Protein AF-A0A833T281-F1 (afdb_monomer)

Sequence (188 aa):
MRAHAAVWLFDSENGSLYAQKYARDRLQLQGTYLRVSDSKWLLNLGGVALRAAWSVLPLEERLLMLNKTADEGFPRHLIDQGIGIEDERTKRSKKETRSHSSTKKSKREGSKSQKRLSGSTNIKQTQAKLIRARIKYYQVLTAQRNLNIHTSYNRGSLSGVIDAVTGTVESIILQSRDDDGATTAEDA

pLDDT: mean 75.23, std 18.26, range [30.22, 94.88]

Structure (mmCIF, N/CA/C/O backbone):
data_AF-A0A833T281-F1
#
_entry.id   AF-A0A833T281-F1
#
loop_
_atom_site.group_PDB
_atom_site.id
_atom_site.type_symbol
_atom_site.label_atom_id
_atom_site.label_alt_id
_atom_site.label_comp_id
_atom_site.label_asym_id
_atom_site.label_entity_id
_atom_site.label_seq_id
_atom_site.pdbx_PDB_ins_code
_atom_site.Cartn_x
_atom_site.Cartn_y
_atom_site.Cartn_z
_atom_site.occupancy
_atom_site.B_iso_or_equiv
_atom_site.auth_seq_id
_atom_site.auth_comp_id
_atom_site.auth_asym_id
_atom_site.auth_atom_id
_atom_site.pdbx_PDB_model_num
ATOM 1 N N . MET A 1 1 ? -16.563 2.656 18.399 1.00 78.81 1 MET A N 1
ATOM 2 C CA . MET A 1 1 ? -16.664 2.149 17.013 1.00 78.81 1 MET A CA 1
ATOM 3 C C . MET A 1 1 ? -16.696 0.642 17.068 1.00 78.81 1 MET A C 1
ATOM 5 O O . MET A 1 1 ? -15.910 0.072 17.818 1.00 78.81 1 MET A O 1
ATOM 9 N N . ARG A 1 2 ? -17.583 0.020 16.299 1.00 80.56 2 ARG A N 1
ATOM 10 C CA . ARG A 1 2 ? -17.708 -1.431 16.151 1.00 80.56 2 ARG A CA 1
ATOM 11 C C . ARG A 1 2 ? -17.960 -1.765 14.691 1.00 80.56 2 ARG A C 1
ATOM 13 O O . ARG A 1 2 ? -18.580 -0.975 13.993 1.00 80.56 2 ARG A O 1
ATOM 20 N N . ALA A 1 3 ? -17.500 -2.920 14.241 1.00 84.44 3 ALA A N 1
ATOM 21 C CA . ALA A 1 3 ? -17.799 -3.435 12.913 1.00 84.44 3 ALA A CA 1
ATOM 22 C C . ALA A 1 3 ? -18.342 -4.856 13.041 1.00 84.44 3 ALA A C 1
ATOM 24 O O . ALA A 1 3 ? -17.892 -5.605 13.912 1.00 84.44 3 ALA A O 1
ATOM 25 N N . HIS A 1 4 ? -19.311 -5.174 12.192 1.00 86.31 4 HIS A N 1
ATOM 26 C CA . HIS A 1 4 ? -19.970 -6.467 12.101 1.00 86.31 4 HIS A CA 1
ATOM 27 C C . HIS A 1 4 ? -18.992 -7.555 11.639 1.00 86.31 4 HIS A C 1
ATOM 29 O O . HIS A 1 4 ? -18.061 -7.273 10.880 1.00 86.31 4 HIS A O 1
ATOM 35 N N . ALA A 1 5 ? -19.225 -8.807 12.040 1.00 84.56 5 ALA A N 1
ATOM 36 C CA . ALA A 1 5 ? -18.399 -9.960 11.661 1.00 84.56 5 ALA A CA 1
ATOM 37 C C . ALA A 1 5 ? -18.117 -10.057 10.144 1.00 84.56 5 ALA A C 1
ATOM 39 O O . ALA A 1 5 ? -16.958 -10.181 9.751 1.00 84.56 5 ALA A O 1
ATOM 40 N N . ALA A 1 6 ? -19.147 -9.913 9.299 1.00 85.06 6 ALA A N 1
ATOM 41 C CA . ALA A 1 6 ? -19.023 -9.854 7.832 1.00 85.06 6 ALA A CA 1
ATOM 42 C C . ALA A 1 6 ? -17.922 -8.909 7.326 1.00 85.06 6 ALA A C 1
ATOM 44 O O . ALA A 1 6 ? -17.188 -9.243 6.401 1.00 85.06 6 ALA A O 1
ATOM 45 N N . VAL A 1 7 ? -17.812 -7.726 7.934 1.00 86.12 7 VAL A N 1
ATOM 46 C CA . VAL A 1 7 ? -16.872 -6.690 7.495 1.00 86.12 7 VAL A CA 1
ATOM 47 C C . VAL A 1 7 ? -15.437 -7.137 7.763 1.00 86.12 7 VAL A C 1
ATOM 49 O O . VAL A 1 7 ? -14.554 -6.907 6.944 1.00 86.12 7 VAL A O 1
ATOM 52 N N . TRP A 1 8 ? -15.205 -7.825 8.882 1.00 86.75 8 TRP A N 1
ATOM 53 C CA . TRP A 1 8 ? -13.895 -8.387 9.206 1.00 86.75 8 TRP A CA 1
ATOM 54 C C . TRP A 1 8 ? -13.512 -9.553 8.294 1.00 86.75 8 TRP A C 1
ATOM 56 O O . TRP A 1 8 ? -12.339 -9.689 7.956 1.00 86.75 8 TRP A O 1
ATOM 66 N N . LEU A 1 9 ? -14.481 -10.373 7.871 1.00 85.88 9 LEU A N 1
ATOM 67 C CA . LEU A 1 9 ? -14.235 -11.428 6.882 1.00 85.88 9 LEU A CA 1
ATOM 68 C C . LEU A 1 9 ? -13.867 -10.831 5.524 1.00 85.88 9 LEU A C 1
ATOM 70 O O . LEU A 1 9 ? -12.852 -11.211 4.947 1.00 85.88 9 LEU A O 1
ATOM 74 N N . PHE A 1 10 ? -14.619 -9.828 5.072 1.00 86.62 10 PHE A N 1
ATOM 75 C CA . PHE A 1 10 ? -14.297 -9.096 3.851 1.00 86.62 10 PHE A CA 1
ATOM 76 C C . PHE A 1 10 ? -12.888 -8.495 3.896 1.00 86.62 10 PHE A C 1
ATOM 78 O O . PHE A 1 10 ? -12.132 -8.619 2.937 1.00 86.62 10 PHE A O 1
ATOM 85 N N . ASP A 1 11 ? -12.502 -7.892 5.019 1.00 85.69 11 ASP A N 1
ATOM 86 C CA . ASP A 1 11 ? -11.167 -7.317 5.190 1.00 85.69 11 ASP A CA 1
ATOM 87 C C . ASP A 1 11 ? -10.055 -8.380 5.207 1.00 85.69 11 ASP A C 1
ATOM 89 O O . ASP A 1 11 ? -8.926 -8.128 4.787 1.00 85.69 11 ASP A O 1
ATOM 93 N N . SER A 1 12 ? -10.361 -9.598 5.659 1.00 85.00 12 SER A N 1
ATOM 94 C CA . SER A 1 12 ? -9.403 -10.705 5.638 1.00 85.00 12 SER A CA 1
ATOM 95 C C . SER A 1 12 ? -9.109 -11.224 4.226 1.00 85.00 12 SER A C 1
ATOM 97 O O . SER A 1 12 ? -7.984 -11.650 3.966 1.00 85.00 12 SER A O 1
ATOM 99 N N . GLU A 1 13 ? -10.084 -11.142 3.317 1.00 84.62 13 GLU A N 1
ATOM 100 C CA . GLU A 1 13 ? -9.974 -11.625 1.934 1.00 84.62 13 GLU A CA 1
ATOM 101 C C . GLU A 1 13 ? -9.510 -10.520 0.976 1.00 84.62 13 GLU A C 1
ATOM 103 O O . GLU A 1 13 ? -8.605 -10.724 0.170 1.00 84.62 13 GLU A O 1
ATOM 108 N N . ASN A 1 14 ? -10.087 -9.323 1.110 1.00 82.38 14 ASN A N 1
ATOM 109 C CA . ASN A 1 14 ? -9.934 -8.219 0.159 1.00 82.38 14 ASN A CA 1
ATOM 110 C C . ASN A 1 14 ? -9.155 -7.024 0.728 1.00 82.38 14 ASN A C 1
ATOM 112 O O . ASN A 1 14 ? -8.880 -6.055 0.017 1.00 82.38 14 ASN A O 1
ATOM 116 N N . GLY A 1 15 ? -8.805 -7.058 2.015 1.00 81.31 15 GLY A N 1
ATOM 117 C CA . GLY A 1 15 ? -8.083 -5.976 2.671 1.00 81.31 15 GLY A CA 1
ATOM 118 C C . GLY A 1 15 ? -6.603 -5.922 2.295 1.00 81.31 15 GLY A C 1
ATOM 119 O O . GLY A 1 15 ? -6.001 -6.877 1.802 1.00 81.31 15 GLY A O 1
ATOM 120 N N . SER A 1 16 ? -5.977 -4.778 2.579 1.00 83.75 16 SER A N 1
ATOM 121 C CA . SER A 1 16 ? -4.521 -4.608 2.450 1.00 83.75 16 SER A CA 1
ATOM 122 C C . SER A 1 16 ? -3.751 -5.584 3.354 1.00 83.75 16 SER A C 1
ATOM 124 O O . SER A 1 16 ? -4.271 -6.012 4.381 1.00 83.75 16 SER A O 1
ATOM 126 N N . LEU A 1 17 ? -2.469 -5.855 3.072 1.00 83.38 17 LEU A N 1
ATOM 127 C CA . LEU A 1 17 ? -1.621 -6.703 3.936 1.00 83.38 17 LEU A CA 1
ATOM 128 C C . LEU A 1 17 ? -1.643 -6.277 5.416 1.00 83.38 17 LEU A C 1
ATOM 130 O O . LEU A 1 17 ? -1.587 -7.118 6.313 1.00 83.38 17 LEU A O 1
ATOM 134 N N . TYR A 1 18 ? -1.744 -4.970 5.679 1.00 82.75 18 TYR A N 1
ATOM 135 C CA . TYR A 1 18 ? -1.878 -4.426 7.031 1.00 82.75 18 TYR A CA 1
ATOM 136 C C . TYR A 1 18 ? -3.209 -4.814 7.691 1.00 82.75 18 TYR A C 1
ATOM 138 O O . TYR A 1 18 ? -3.246 -5.142 8.876 1.00 82.75 18 TYR A O 1
ATOM 146 N N . ALA A 1 19 ? -4.289 -4.790 6.916 1.00 85.38 19 ALA A N 1
ATOM 147 C CA . ALA A 1 19 ? -5.637 -5.105 7.361 1.00 85.38 19 ALA A CA 1
ATOM 148 C C . ALA A 1 19 ? -5.830 -6.616 7.563 1.00 85.38 19 ALA A C 1
ATOM 150 O O . ALA A 1 19 ? -6.245 -7.046 8.635 1.00 85.38 19 ALA A O 1
ATOM 151 N N . GLN A 1 20 ? -5.334 -7.432 6.628 1.00 86.25 20 GLN A N 1
ATOM 152 C CA . GLN A 1 20 ? -5.280 -8.889 6.767 1.00 86.25 20 GLN A CA 1
ATOM 153 C C . GLN A 1 20 ? -4.474 -9.330 7.992 1.00 86.25 20 GLN A C 1
ATOM 155 O O . GLN A 1 20 ? -4.871 -10.247 8.713 1.00 86.25 20 GLN A O 1
ATOM 160 N N . LYS A 1 21 ? -3.327 -8.681 8.248 1.00 87.56 21 LYS A N 1
ATOM 161 C CA . LYS A 1 21 ? -2.532 -8.948 9.451 1.00 87.56 21 LYS A CA 1
ATOM 162 C C . LYS A 1 21 ? -3.345 -8.654 10.709 1.00 87.56 21 LYS A C 1
ATOM 164 O O . LYS A 1 21 ? -3.383 -9.482 11.611 1.00 87.56 21 LYS A O 1
ATOM 169 N N . TYR A 1 22 ? -4.022 -7.509 10.746 1.00 88.19 22 TYR A N 1
ATOM 170 C CA . TYR A 1 22 ? -4.863 -7.158 11.881 1.00 88.19 22 TYR A CA 1
ATOM 171 C C . TYR A 1 22 ? -6.023 -8.141 12.075 1.00 88.19 22 TYR A C 1
ATOM 173 O O . TYR A 1 22 ? -6.257 -8.572 13.199 1.00 88.19 22 TYR A O 1
ATOM 181 N N . ALA A 1 23 ? -6.696 -8.557 11.000 1.00 86.06 23 ALA A N 1
ATOM 182 C CA . ALA A 1 23 ? -7.767 -9.549 11.052 1.00 86.06 23 ALA A CA 1
ATOM 183 C C . ALA A 1 23 ? -7.293 -10.890 11.645 1.00 86.06 23 ALA A C 1
ATOM 185 O O . ALA A 1 23 ? -8.021 -11.506 12.423 1.00 86.06 23 ALA A O 1
ATOM 186 N N . ARG A 1 24 ? -6.053 -11.315 11.355 1.00 84.81 24 ARG A N 1
ATOM 187 C CA . ARG A 1 24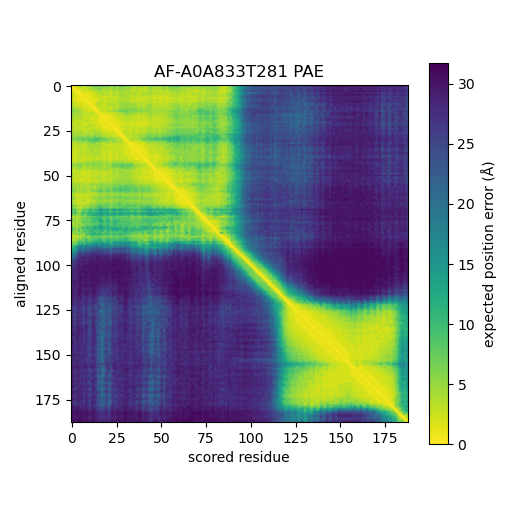 ? -5.437 -12.501 11.980 1.00 84.81 24 ARG A CA 1
ATOM 188 C C . ARG A 1 24 ? -5.122 -12.286 13.458 1.00 84.81 24 ARG A C 1
ATOM 190 O O . ARG A 1 24 ? -5.508 -13.109 14.284 1.00 84.81 24 ARG A O 1
ATOM 197 N N . ASP A 1 25 ? -4.460 -11.181 13.797 1.00 86.19 25 ASP A N 1
ATOM 198 C CA . ASP A 1 25 ? -4.090 -10.851 15.182 1.00 86.19 25 ASP A CA 1
ATOM 199 C C . ASP A 1 25 ? -5.342 -10.700 16.072 1.00 86.19 25 ASP A C 1
ATOM 201 O O . ASP A 1 25 ? -5.341 -11.061 17.250 1.00 86.19 25 ASP A O 1
ATOM 205 N N . ARG A 1 26 ? -6.449 -10.226 15.490 1.00 86.38 26 ARG A N 1
ATOM 206 C CA . ARG A 1 26 ? -7.753 -10.060 16.139 1.00 86.38 26 ARG A CA 1
ATOM 207 C C . ARG A 1 26 ? -8.318 -11.367 16.699 1.00 86.38 26 ARG A C 1
ATOM 209 O O . ARG A 1 26 ? -8.921 -11.333 17.766 1.00 86.38 26 ARG A O 1
ATOM 216 N N . LEU A 1 27 ? -8.097 -12.506 16.035 1.00 84.81 27 LEU A N 1
ATOM 217 C CA . LEU A 1 27 ? -8.577 -13.820 16.496 1.00 84.81 27 LEU A CA 1
ATOM 218 C C . LEU A 1 27 ? -7.949 -14.249 17.832 1.00 84.81 27 LEU A C 1
ATOM 220 O O . LEU A 1 27 ? -8.518 -15.071 18.545 1.00 84.81 27 LEU A O 1
ATOM 224 N N . GLN A 1 28 ? -6.792 -13.682 18.183 1.00 86.94 28 GLN A N 1
ATOM 225 C CA . GLN A 1 28 ? -6.095 -13.954 19.443 1.00 86.94 28 GLN A CA 1
ATOM 226 C C . GLN A 1 28 ? -6.587 -13.064 20.596 1.00 86.94 28 GLN A C 1
ATOM 228 O O . GLN A 1 28 ? -6.221 -13.279 21.750 1.00 86.94 28 GLN A O 1
ATOM 233 N N . LEU A 1 29 ? -7.406 -12.050 20.303 1.00 85.06 29 LEU A N 1
ATOM 234 C CA . LEU A 1 29 ? -7.924 -11.101 21.282 1.00 85.06 29 LEU A CA 1
ATOM 235 C C . LEU A 1 29 ? -9.357 -11.472 21.670 1.00 85.06 29 LEU A C 1
ATOM 237 O O . LEU A 1 29 ? -10.187 -11.780 20.820 1.00 85.06 29 LEU A O 1
ATOM 241 N N . GLN A 1 30 ? -9.683 -11.375 22.961 1.00 85.38 30 GLN A N 1
ATOM 242 C CA . GLN A 1 30 ? -11.034 -11.641 23.461 1.00 85.38 30 GLN A CA 1
ATOM 243 C C . GLN A 1 30 ? -11.549 -10.531 24.384 1.00 85.38 30 GLN A C 1
ATOM 245 O O . GLN A 1 30 ? -10.793 -9.721 24.932 1.00 85.38 30 GLN A O 1
ATOM 250 N N . GLY A 1 31 ? -12.873 -10.483 24.537 1.00 83.00 31 GLY A N 1
ATOM 251 C CA . GLY A 1 31 ? -13.561 -9.636 25.508 1.00 83.00 31 GLY A CA 1
ATOM 252 C C . GLY A 1 31 ? -13.331 -8.132 25.317 1.00 83.00 31 GLY A C 1
ATOM 253 O O . GLY A 1 31 ? -13.535 -7.565 24.242 1.00 83.00 31 GLY A O 1
ATOM 254 N N . THR A 1 32 ? -12.948 -7.452 26.396 1.00 82.81 32 THR A N 1
ATOM 255 C CA . THR A 1 32 ? -12.783 -5.989 26.429 1.00 82.81 32 THR A CA 1
ATOM 256 C C . THR A 1 32 ? -11.575 -5.514 25.624 1.00 82.81 32 THR A C 1
ATOM 258 O O . THR A 1 32 ? -11.654 -4.473 24.970 1.00 82.81 32 THR A O 1
ATOM 261 N N . TYR A 1 33 ? -10.484 -6.284 25.614 1.00 83.62 33 TYR A N 1
ATOM 262 C CA . TYR A 1 33 ? -9.276 -5.968 24.848 1.00 83.62 33 TYR A CA 1
ATOM 263 C C . TYR A 1 33 ? -9.536 -5.981 23.345 1.00 83.62 33 TYR A C 1
ATOM 265 O O . TYR A 1 33 ? -9.079 -5.078 22.641 1.00 83.62 33 TYR A O 1
ATOM 273 N N . LEU A 1 34 ? -10.335 -6.945 22.878 1.00 85.00 34 LEU A N 1
ATOM 274 C CA . LEU A 1 34 ? -10.800 -7.004 21.497 1.00 85.00 34 LEU A CA 1
ATOM 275 C C . LEU A 1 34 ? -11.562 -5.726 21.127 1.00 85.00 34 LEU A C 1
ATOM 277 O O . LEU A 1 34 ? -11.190 -5.048 20.178 1.00 85.00 34 LEU A O 1
ATOM 281 N N . ARG A 1 35 ? -12.550 -5.315 21.934 1.00 82.12 35 ARG A N 1
ATOM 282 C CA . ARG A 1 35 ? -13.319 -4.080 21.678 1.00 82.12 35 ARG A CA 1
ATOM 283 C C . ARG A 1 35 ? -12.452 -2.821 21.622 1.00 82.12 35 ARG A C 1
ATOM 285 O O . ARG A 1 35 ? -12.687 -1.952 20.783 1.00 82.12 35 ARG A O 1
ATOM 292 N N . VAL A 1 36 ? -11.477 -2.689 22.523 1.00 84.31 36 VAL A N 1
ATOM 293 C CA . VAL A 1 36 ? -10.577 -1.524 22.547 1.00 84.31 36 VAL A CA 1
ATOM 294 C C . VAL A 1 36 ? -9.666 -1.519 21.322 1.00 84.31 36 VAL A C 1
ATOM 296 O O . VAL A 1 36 ? -9.481 -0.466 20.705 1.00 84.31 36 VAL A O 1
ATOM 299 N N . SER A 1 37 ? -9.126 -2.684 20.958 1.00 85.31 37 SER A N 1
ATOM 300 C CA . SER A 1 37 ? -8.311 -2.859 19.758 1.00 85.31 37 SER A CA 1
ATOM 301 C C . SER A 1 37 ? -9.120 -2.525 18.505 1.00 85.31 37 SER A C 1
ATOM 303 O O . SER A 1 37 ? -8.715 -1.629 17.764 1.00 85.31 37 SER A O 1
ATOM 305 N N . ASP A 1 38 ? -10.289 -3.154 18.330 1.00 87.44 38 ASP A N 1
ATOM 306 C CA . ASP A 1 38 ? -11.176 -2.981 17.173 1.00 87.44 38 ASP A CA 1
ATOM 307 C C . ASP A 1 38 ? -11.542 -1.506 17.014 1.00 87.44 38 ASP A C 1
ATOM 309 O O . ASP A 1 38 ? -11.384 -0.921 15.942 1.00 87.44 38 ASP A O 1
ATOM 313 N N . SER A 1 39 ? -11.952 -0.847 18.104 1.00 84.56 39 SER A N 1
ATOM 314 C CA . SER A 1 39 ? -12.294 0.572 18.044 1.00 84.56 39 SER A CA 1
ATOM 315 C C . SER A 1 39 ? -11.090 1.439 17.682 1.00 84.56 39 SER A C 1
ATOM 317 O O . SER A 1 39 ? -11.273 2.430 16.978 1.00 84.56 39 SER A O 1
ATOM 319 N N . LYS A 1 40 ? -9.882 1.129 18.169 1.00 86.19 40 LYS A N 1
ATOM 320 C CA . LYS A 1 40 ? -8.672 1.892 17.835 1.00 86.19 40 LYS A CA 1
ATOM 321 C C . LYS A 1 40 ? -8.296 1.694 16.370 1.00 86.19 40 LYS A C 1
ATOM 323 O O . LYS A 1 40 ? -7.956 2.665 15.702 1.00 86.19 40 LYS A O 1
ATOM 328 N N . TRP A 1 41 ? -8.370 0.467 15.872 1.00 87.50 41 TRP A N 1
ATOM 329 C CA . TRP A 1 41 ? -8.041 0.147 14.490 1.00 87.50 41 TRP A CA 1
ATOM 330 C C . TRP A 1 41 ? -9.035 0.784 13.512 1.00 87.50 41 TRP A C 1
ATOM 332 O O . TRP A 1 41 ? -8.616 1.474 12.581 1.00 87.50 41 TRP A O 1
ATOM 342 N N . LEU A 1 42 ? -10.339 0.691 13.803 1.00 85.56 42 LEU A N 1
ATOM 343 C CA . LEU A 1 42 ? -11.401 1.307 13.000 1.00 85.56 42 LEU A CA 1
ATOM 344 C C . LEU A 1 42 ? -11.287 2.840 12.924 1.00 85.56 42 LEU A C 1
ATOM 346 O O . LEU A 1 42 ? -11.755 3.449 11.962 1.00 85.56 42 LEU A O 1
ATOM 350 N N . LEU A 1 43 ? -10.688 3.491 13.922 1.00 83.69 43 LEU A N 1
ATOM 351 C CA . LEU A 1 43 ? -10.489 4.946 13.934 1.00 83.69 43 LEU A CA 1
ATOM 352 C C . LEU A 1 43 ? -9.286 5.412 13.110 1.00 83.69 43 LEU A C 1
ATOM 354 O O . LEU A 1 43 ? -9.228 6.582 12.741 1.00 83.69 43 LEU A O 1
ATOM 358 N N . ASN A 1 44 ? -8.333 4.525 12.843 1.00 83.31 44 ASN A N 1
ATOM 359 C CA . ASN A 1 44 ? -7.105 4.864 12.135 1.00 83.31 44 ASN A CA 1
ATOM 360 C C . ASN A 1 44 ? -7.252 4.658 10.619 1.00 83.31 44 ASN A C 1
ATOM 362 O O . ASN A 1 44 ? -8.311 4.275 10.120 1.00 83.31 44 ASN A O 1
ATOM 366 N N . LEU A 1 45 ? -6.159 4.894 9.885 1.00 75.94 45 LEU A N 1
ATOM 367 C CA . LEU A 1 45 ? -6.088 4.767 8.424 1.00 75.94 45 LEU A CA 1
ATOM 368 C C . LEU A 1 45 ? -6.597 3.409 7.906 1.00 75.94 45 LEU A C 1
ATOM 370 O O . LEU A 1 45 ? -7.303 3.383 6.904 1.00 75.94 45 LEU A O 1
ATOM 374 N N . GLY A 1 46 ? -6.317 2.307 8.616 1.00 76.12 46 GLY A N 1
ATOM 375 C CA . GLY A 1 46 ? -6.823 0.972 8.262 1.00 76.12 46 GLY A CA 1
ATOM 376 C C . GLY A 1 46 ? -8.352 0.904 8.252 1.00 76.12 46 GLY A C 1
ATOM 377 O O . GLY A 1 46 ? -8.950 0.490 7.266 1.00 76.12 46 GLY A O 1
ATOM 378 N N . GLY A 1 47 ? -8.998 1.433 9.293 1.00 82.38 47 GLY A N 1
ATOM 379 C CA . GLY A 1 47 ? -10.455 1.525 9.355 1.00 82.38 47 GLY A CA 1
ATOM 380 C C . GLY A 1 47 ? -11.080 2.493 8.350 1.00 82.38 47 GLY A C 1
ATOM 381 O O . GLY A 1 47 ? -12.214 2.280 7.926 1.00 82.38 47 GLY A O 1
ATOM 382 N N . VAL A 1 48 ? -10.371 3.559 7.960 1.00 81.81 48 VAL 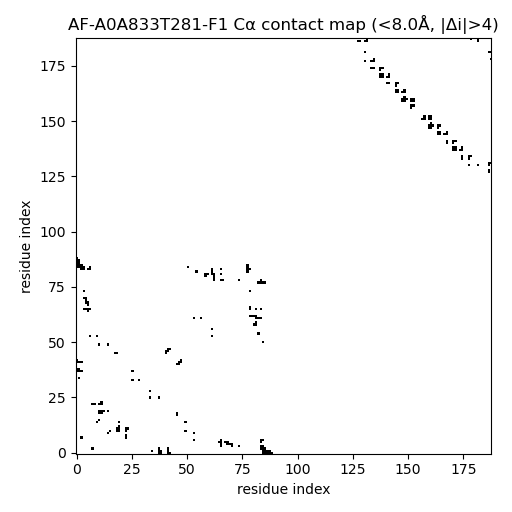A N 1
ATOM 383 C CA . VAL A 1 48 ? -10.821 4.470 6.891 1.00 81.81 48 VAL A CA 1
ATOM 384 C C . VAL A 1 48 ? -10.820 3.749 5.545 1.00 81.81 48 VAL A C 1
ATOM 386 O O . VAL A 1 48 ? -11.823 3.802 4.837 1.00 81.81 48 VAL A O 1
ATOM 389 N N . ALA A 1 49 ? -9.734 3.041 5.227 1.00 83.00 49 ALA A N 1
ATOM 390 C CA . ALA A 1 49 ? -9.628 2.254 4.003 1.00 83.00 49 ALA A CA 1
ATOM 391 C C . ALA A 1 49 ? -10.685 1.141 3.952 1.00 83.00 49 ALA A C 1
ATOM 393 O O . ALA A 1 49 ? -11.347 0.984 2.931 1.00 83.00 49 ALA A O 1
ATOM 394 N N . LEU A 1 50 ? -10.915 0.446 5.072 1.00 85.44 50 LEU A N 1
ATOM 395 C CA . LEU A 1 50 ? -11.961 -0.570 5.179 1.00 85.44 50 LEU A CA 1
ATOM 396 C C . LEU A 1 50 ? -13.356 0.008 4.923 1.00 85.44 50 LEU A C 1
ATOM 398 O O . LEU A 1 50 ? -14.122 -0.562 4.156 1.00 85.44 50 LEU A O 1
ATOM 402 N N . ARG A 1 51 ? -13.690 1.161 5.520 1.00 85.38 51 ARG A N 1
ATOM 403 C CA . ARG A 1 51 ? -14.974 1.836 5.264 1.00 85.38 51 ARG A CA 1
ATOM 404 C C . ARG A 1 51 ? -15.145 2.198 3.793 1.00 85.38 51 ARG A C 1
ATOM 406 O O . ARG A 1 51 ? -16.227 1.994 3.253 1.00 85.38 51 ARG A O 1
ATOM 413 N N . ALA A 1 52 ? -14.095 2.723 3.163 1.00 84.31 52 ALA A N 1
ATOM 414 C CA . ALA A 1 52 ? -14.124 3.067 1.748 1.00 84.31 52 ALA A CA 1
ATOM 415 C C . ALA A 1 52 ? -14.350 1.815 0.885 1.00 84.31 52 ALA A C 1
ATOM 417 O O . ALA A 1 52 ? -15.302 1.785 0.111 1.00 84.31 52 ALA A O 1
ATOM 418 N N . ALA A 1 53 ? -13.554 0.761 1.085 1.00 84.44 53 ALA A N 1
ATOM 419 C CA . ALA A 1 53 ? -13.673 -0.495 0.344 1.00 84.44 53 ALA A CA 1
ATOM 420 C C . ALA A 1 53 ? -15.042 -1.164 0.544 1.00 84.44 53 ALA A C 1
ATOM 422 O O . ALA A 1 53 ? -15.681 -1.564 -0.423 1.00 84.44 53 ALA A O 1
ATOM 423 N N . TRP A 1 54 ? -15.539 -1.203 1.783 1.00 86.00 54 TRP A N 1
ATOM 424 C CA . TRP A 1 54 ? -16.866 -1.728 2.095 1.00 86.00 54 TRP A CA 1
ATOM 425 C C . TRP A 1 54 ? -17.971 -0.923 1.402 1.00 86.00 54 TRP A C 1
ATOM 427 O O . TRP A 1 54 ? -18.900 -1.497 0.849 1.00 86.00 54 TRP A O 1
ATOM 437 N N . SER A 1 55 ? -17.867 0.409 1.371 1.00 84.31 55 SER A N 1
ATOM 438 C CA . SER A 1 55 ? -18.881 1.263 0.738 1.00 84.31 55 SER A CA 1
ATOM 439 C C . SER A 1 55 ? -18.970 1.126 -0.786 1.00 84.31 55 SER A C 1
ATOM 441 O O . SER A 1 55 ? -20.024 1.427 -1.342 1.00 84.31 55 SER A O 1
ATOM 443 N N . VAL A 1 56 ? -17.900 0.663 -1.444 1.00 87.12 56 VAL A N 1
ATOM 444 C CA . VAL A 1 56 ? -17.874 0.412 -2.896 1.00 87.12 56 VAL A CA 1
ATOM 445 C C . VAL A 1 56 ? -18.721 -0.806 -3.270 1.00 87.12 56 VAL A C 1
ATOM 447 O O . VAL A 1 56 ? -19.262 -0.848 -4.373 1.00 87.12 56 VAL A O 1
ATOM 450 N N . LEU A 1 57 ? -18.880 -1.774 -2.361 1.00 85.00 57 LEU A N 1
ATOM 451 C CA . LEU A 1 57 ? -19.698 -2.952 -2.629 1.00 85.00 57 LEU A CA 1
ATOM 452 C C . LEU A 1 57 ? -21.178 -2.572 -2.832 1.00 85.00 57 LEU A C 1
ATOM 454 O O . LEU A 1 57 ? -21.727 -1.764 -2.057 1.00 85.00 57 LEU A O 1
ATOM 458 N N . PRO A 1 58 ? -21.860 -3.198 -3.809 1.00 85.88 58 PRO A N 1
ATOM 459 C CA . PRO A 1 58 ? -23.301 -3.086 -3.971 1.00 85.88 58 PRO A CA 1
ATOM 460 C C . PRO A 1 58 ? -24.034 -3.372 -2.659 1.00 85.88 58 PRO A C 1
ATOM 462 O O . PRO A 1 58 ? -23.634 -4.228 -1.866 1.00 85.88 58 PRO A O 1
ATOM 465 N N . LEU A 1 59 ? -25.128 -2.647 -2.420 1.00 82.06 59 LEU A N 1
ATOM 466 C CA . LEU A 1 59 ? -25.919 -2.802 -1.198 1.00 82.06 59 LEU A CA 1
ATOM 467 C C . LEU A 1 59 ? -26.418 -4.245 -1.021 1.00 82.06 59 LEU A C 1
ATOM 469 O O . LEU A 1 59 ? -26.367 -4.779 0.082 1.00 82.06 59 LEU A O 1
ATOM 473 N N . GLU A 1 60 ? -26.846 -4.879 -2.111 1.00 83.25 60 GLU A N 1
ATOM 474 C CA . GLU A 1 60 ? -27.326 -6.266 -2.131 1.00 83.25 60 GLU A CA 1
ATOM 475 C C . GLU A 1 60 ? -26.252 -7.254 -1.667 1.00 83.25 60 GLU A C 1
ATOM 477 O O . GLU A 1 60 ? -26.517 -8.123 -0.837 1.00 83.25 60 GLU A O 1
ATOM 482 N N . GLU A 1 61 ? -25.018 -7.079 -2.142 1.00 83.44 61 GLU A N 1
ATOM 483 C CA . GLU A 1 61 ? -23.887 -7.927 -1.773 1.00 83.44 61 GLU A CA 1
ATOM 484 C C . GLU A 1 61 ? -23.524 -7.749 -0.296 1.00 83.44 61 GLU A C 1
ATOM 486 O O . GLU A 1 61 ? -23.353 -8.729 0.433 1.00 83.44 61 GLU A O 1
ATOM 491 N N . ARG A 1 62 ? -23.519 -6.502 0.191 1.00 85.38 62 ARG A N 1
ATOM 492 C CA . ARG A 1 62 ? -23.306 -6.211 1.614 1.00 85.38 62 ARG A CA 1
ATOM 493 C C . ARG A 1 62 ? -24.373 -6.842 2.497 1.00 85.38 62 ARG A C 1
ATOM 495 O O . ARG A 1 62 ? -24.031 -7.448 3.508 1.00 85.38 62 ARG A O 1
ATOM 502 N N . LEU A 1 63 ? -25.648 -6.730 2.126 1.00 81.94 63 LEU A N 1
ATOM 503 C CA . LEU A 1 63 ? -26.756 -7.345 2.862 1.00 81.94 63 LEU A CA 1
ATOM 504 C C . LEU A 1 63 ? -26.641 -8.867 2.879 1.00 81.94 63 LEU A C 1
ATOM 506 O O . LEU A 1 63 ? -26.834 -9.487 3.921 1.00 81.94 63 LEU A O 1
ATOM 510 N N . LEU A 1 64 ? -26.272 -9.473 1.752 1.00 84.88 64 LEU A N 1
ATOM 511 C CA . LEU A 1 64 ? -26.061 -10.911 1.654 1.00 84.88 64 LEU A CA 1
ATOM 512 C C . LEU A 1 64 ? -24.916 -11.373 2.569 1.00 84.88 64 LEU A C 1
ATOM 514 O O . LEU A 1 64 ? -25.070 -12.367 3.278 1.00 84.88 64 LEU A O 1
ATOM 518 N N . MET A 1 65 ? -23.798 -10.643 2.622 1.00 83.19 65 MET A N 1
ATOM 519 C CA . MET A 1 65 ? -22.687 -10.951 3.535 1.00 83.19 65 MET A CA 1
ATOM 520 C C . MET A 1 65 ? -23.061 -10.752 5.011 1.00 83.19 65 MET A C 1
ATOM 522 O O . MET A 1 65 ? -22.716 -11.582 5.857 1.00 83.19 65 MET A O 1
ATOM 526 N N . LEU A 1 66 ? -23.786 -9.676 5.325 1.00 84.38 66 LEU A N 1
ATOM 527 C CA . LEU A 1 66 ? -24.263 -9.400 6.680 1.00 84.38 66 LEU A CA 1
ATOM 528 C C . LEU A 1 66 ? -25.263 -10.468 7.146 1.00 84.38 66 LEU A C 1
ATOM 530 O O . LEU A 1 66 ? -25.129 -10.968 8.252 1.00 84.38 66 LEU A O 1
ATOM 534 N N . ASN A 1 67 ? -26.190 -10.903 6.290 1.00 82.06 67 ASN A N 1
ATOM 535 C CA . ASN A 1 67 ? -27.167 -11.946 6.623 1.00 82.06 67 ASN A CA 1
ATOM 536 C C . ASN A 1 67 ? -26.541 -13.340 6.768 1.00 82.06 67 ASN A C 1
ATOM 538 O O . ASN A 1 67 ? -27.023 -14.151 7.556 1.00 82.06 67 ASN A O 1
ATOM 542 N N . LYS A 1 68 ? -25.463 -13.635 6.027 1.00 82.81 68 LYS A N 1
ATOM 543 C CA . LYS A 1 68 ? -24.732 -14.909 6.144 1.00 82.81 68 LYS A CA 1
ATOM 544 C C . LYS A 1 68 ? -23.981 -15.058 7.466 1.00 82.81 68 LYS A C 1
ATOM 546 O O . LYS A 1 68 ? -23.684 -16.180 7.864 1.00 82.81 68 LYS A O 1
ATOM 551 N N . THR A 1 69 ? -23.641 -13.955 8.128 1.00 78.81 69 THR A N 1
ATOM 552 C CA . THR A 1 69 ? -22.883 -13.981 9.381 1.00 78.81 69 THR A CA 1
ATOM 553 C C . THR A 1 69 ? -23.748 -13.479 10.524 1.00 78.81 69 THR A C 1
ATOM 555 O O . THR A 1 69 ? -24.068 -12.303 10.604 1.00 78.81 69 THR A O 1
ATOM 558 N N . ALA A 1 70 ? -24.137 -14.368 11.433 1.00 70.50 70 ALA A N 1
ATOM 559 C CA . ALA A 1 70 ? -24.898 -13.955 12.604 1.00 70.50 70 ALA A CA 1
ATOM 560 C C . ALA A 1 70 ? -24.001 -13.151 13.566 1.00 70.50 70 ALA A C 1
ATOM 562 O O . ALA A 1 70 ? -23.027 -13.679 14.100 1.00 70.50 70 ALA A O 1
ATOM 563 N N . ASP A 1 71 ? -24.344 -11.883 13.799 1.00 76.06 71 ASP A N 1
ATOM 564 C CA . ASP A 1 71 ? -23.761 -11.039 14.848 1.00 76.06 71 ASP A CA 1
ATOM 565 C C . ASP A 1 71 ? -24.890 -10.500 15.740 1.00 76.06 71 ASP A C 1
ATOM 567 O O . ASP A 1 71 ? -25.429 -9.410 15.536 1.00 76.06 71 ASP A O 1
ATOM 571 N N . GLU A 1 72 ? -25.291 -11.300 16.733 1.00 66.00 72 GLU A N 1
ATOM 572 C CA . GLU A 1 72 ? -26.414 -10.989 17.634 1.00 66.00 72 GLU A CA 1
ATOM 573 C C . GLU A 1 72 ? -26.203 -9.699 18.448 1.00 66.00 72 GLU A C 1
ATOM 575 O O . GLU A 1 72 ? -27.156 -9.118 18.968 1.00 66.00 72 GLU A O 1
ATOM 580 N N . GLY A 1 73 ? -24.957 -9.227 18.552 1.00 68.94 73 GLY A N 1
ATOM 581 C CA . GLY A 1 73 ? -24.592 -8.017 19.282 1.00 68.94 73 GLY A CA 1
ATOM 582 C C . GLY A 1 73 ? -24.586 -6.735 18.446 1.00 68.94 73 GLY A C 1
ATOM 583 O O . GLY A 1 73 ? -24.318 -5.666 19.011 1.00 68.94 73 GLY A O 1
ATOM 584 N N . PHE A 1 74 ? -24.836 -6.812 17.134 1.00 75.81 74 PHE A N 1
ATOM 585 C CA . PHE A 1 74 ? -24.775 -5.665 16.228 1.00 75.81 74 PHE A CA 1
ATOM 586 C C . PHE A 1 74 ? -26.172 -5.073 15.953 1.00 75.81 74 PHE A C 1
ATOM 588 O O . PHE A 1 74 ? -27.151 -5.812 15.825 1.00 75.81 74 PHE A O 1
ATOM 595 N N . PRO A 1 75 ? -26.330 -3.736 15.864 1.00 74.44 75 PRO A N 1
ATOM 596 C CA . PRO A 1 75 ? -27.655 -3.145 15.712 1.00 74.44 75 PRO A CA 1
ATOM 597 C C . PRO A 1 75 ? -28.305 -3.498 14.367 1.00 74.44 75 PRO A C 1
ATOM 599 O O . PRO A 1 75 ? -27.800 -3.114 13.313 1.00 74.44 75 PRO A O 1
ATOM 602 N N . ARG A 1 76 ? -29.485 -4.134 14.409 1.00 71.06 76 ARG A N 1
ATOM 603 C CA . ARG A 1 76 ? -30.238 -4.555 13.208 1.00 71.06 76 ARG A CA 1
ATOM 604 C C . ARG A 1 76 ? -30.493 -3.431 12.202 1.00 71.06 76 ARG A C 1
ATOM 606 O O . ARG A 1 76 ? -30.265 -3.625 11.020 1.00 71.06 76 ARG A O 1
ATOM 613 N N . HIS A 1 77 ? -30.810 -2.221 12.663 1.00 72.88 77 HIS A N 1
ATOM 614 C CA . HIS A 1 77 ? -31.023 -1.075 11.765 1.00 72.88 77 HIS A CA 1
ATOM 615 C C . HIS A 1 77 ? -29.794 -0.699 10.912 1.00 72.88 77 HIS A C 1
ATOM 617 O O . HIS A 1 77 ? -29.949 -0.057 9.880 1.00 72.88 77 HIS A O 1
ATOM 623 N N . LEU A 1 78 ? -28.576 -1.064 11.331 1.00 70.00 78 LEU A N 1
ATOM 624 C CA . LEU A 1 78 ? -27.352 -0.862 10.543 1.00 70.00 78 LEU A CA 1
ATOM 625 C C . LEU A 1 78 ? -27.060 -2.039 9.607 1.00 70.00 78 LEU A C 1
ATOM 627 O O . LEU A 1 78 ? -26.337 -1.865 8.623 1.00 70.00 78 LEU A O 1
ATOM 631 N N . ILE A 1 79 ? -27.613 -3.214 9.917 1.00 71.06 79 ILE A N 1
ATOM 632 C CA . ILE A 1 79 ? -27.612 -4.386 9.042 1.00 71.06 79 ILE A CA 1
ATOM 633 C C . ILE A 1 79 ? -28.551 -4.118 7.869 1.00 71.06 79 ILE A C 1
ATOM 635 O O . ILE A 1 79 ? -28.105 -4.182 6.732 1.00 71.06 79 ILE A O 1
ATOM 639 N N . ASP A 1 80 ? -29.782 -3.679 8.141 1.00 62.41 80 ASP A N 1
ATOM 640 C CA . ASP A 1 80 ? -30.812 -3.396 7.129 1.00 62.41 80 ASP A CA 1
ATOM 641 C C . ASP A 1 80 ? -30.402 -2.281 6.145 1.00 62.41 80 ASP A C 1
ATOM 643 O O . ASP A 1 80 ? -30.858 -2.236 5.007 1.00 62.41 80 ASP A O 1
ATOM 647 N N . GLN A 1 81 ? -29.503 -1.386 6.569 1.00 67.44 81 GLN A N 1
ATOM 648 C CA . GLN A 1 81 ? -28.938 -0.310 5.743 1.00 67.44 81 GLN A CA 1
ATOM 649 C C . GLN A 1 81 ? -27.630 -0.708 5.031 1.00 67.44 81 GLN A C 1
ATOM 651 O O . GLN A 1 81 ? -27.022 0.118 4.348 1.00 67.44 81 GLN A O 1
ATOM 656 N N . GLY A 1 82 ? -27.146 -1.941 5.220 1.00 66.44 82 GLY A N 1
ATOM 657 C CA . GLY A 1 82 ? -25.894 -2.433 4.640 1.00 66.44 82 GLY A CA 1
ATOM 658 C C . GLY A 1 82 ? -24.644 -1.691 5.124 1.00 66.44 82 GLY A C 1
ATOM 659 O O . GLY A 1 82 ? -23.611 -1.699 4.451 1.00 66.44 82 GLY A O 1
ATOM 660 N N . ILE A 1 83 ? -24.715 -0.998 6.263 1.00 74.44 83 ILE A N 1
ATOM 661 C CA . ILE A 1 83 ? -23.619 -0.153 6.751 1.00 74.44 83 ILE A CA 1
ATOM 662 C C . ILE A 1 83 ? -22.525 -1.022 7.369 1.00 74.44 83 ILE A C 1
ATOM 664 O O . ILE A 1 83 ? -21.347 -0.775 7.128 1.00 74.44 83 ILE A O 1
ATOM 668 N N . GLY A 1 84 ? -22.892 -2.037 8.159 1.00 70.62 84 GLY A N 1
ATOM 669 C CA . GLY A 1 84 ? -21.954 -3.008 8.746 1.00 70.62 84 GLY A CA 1
ATOM 670 C C . GLY A 1 84 ? -20.917 -2.440 9.733 1.00 70.62 84 GLY A C 1
ATOM 671 O O . GLY A 1 84 ? -20.220 -3.208 10.388 1.00 70.62 84 GLY A O 1
ATOM 672 N N . ILE A 1 85 ? -20.804 -1.114 9.886 1.00 80.69 85 ILE A N 1
ATOM 673 C CA . ILE A 1 85 ? -19.862 -0.430 10.783 1.00 80.69 85 ILE A CA 1
ATOM 674 C C . ILE A 1 85 ? -20.604 0.651 11.581 1.00 80.69 85 ILE A C 1
ATOM 676 O O . ILE A 1 85 ? -21.166 1.589 11.025 1.00 80.69 85 ILE A O 1
ATOM 680 N N . GLU A 1 86 ? -20.579 0.546 12.906 1.00 77.56 86 GLU A N 1
ATOM 681 C CA . GLU A 1 86 ? -21.192 1.487 13.838 1.00 77.56 86 GLU A CA 1
ATOM 682 C C . GLU A 1 86 ? -20.146 2.413 14.476 1.00 77.56 86 GLU A C 1
ATOM 684 O O . GLU A 1 86 ? -19.229 1.965 15.174 1.00 77.56 86 GLU A O 1
ATOM 689 N N . ASP A 1 87 ? -20.327 3.731 14.351 1.00 74.38 87 ASP A N 1
ATOM 690 C CA . ASP A 1 87 ? -19.618 4.692 15.198 1.00 74.38 87 ASP A CA 1
ATOM 691 C C . ASP A 1 87 ? -20.474 5.130 16.394 1.00 74.38 87 ASP A C 1
ATOM 693 O O . ASP A 1 87 ? -21.212 6.114 16.337 1.00 74.38 87 ASP A O 1
ATOM 697 N N . GLU A 1 88 ? -20.322 4.437 17.525 1.00 62.31 88 GLU A N 1
ATOM 698 C CA . GLU A 1 88 ? -20.967 4.779 18.804 1.00 62.31 88 GLU A CA 1
ATOM 699 C C . GLU A 1 88 ? -20.723 6.242 19.266 1.00 62.31 88 GLU A C 1
ATOM 701 O O . GLU A 1 88 ? -21.478 6.748 20.098 1.00 62.31 88 GLU A O 1
ATOM 706 N N . ARG A 1 89 ? -19.716 6.967 18.739 1.00 56.38 89 ARG A N 1
ATOM 707 C CA . ARG A 1 89 ? -19.468 8.386 19.082 1.00 56.38 89 ARG A CA 1
ATOM 708 C C . ARG A 1 89 ? -20.522 9.328 18.508 1.00 56.38 89 ARG A C 1
ATOM 710 O O . ARG A 1 89 ? -20.846 10.327 19.143 1.00 56.38 89 ARG A O 1
ATOM 717 N N . THR A 1 90 ? -21.099 8.993 17.356 1.00 50.53 90 THR A N 1
ATOM 718 C CA . THR A 1 90 ? -22.157 9.801 16.722 1.00 50.53 90 THR A CA 1
ATOM 719 C C . THR A 1 90 ? -23.487 9.725 17.478 1.00 50.53 90 THR A C 1
ATOM 721 O O . THR A 1 90 ? -24.296 10.646 17.406 1.00 50.53 90 THR A O 1
ATOM 724 N N . LYS A 1 91 ? -23.701 8.680 18.292 1.00 50.25 91 LYS A N 1
ATOM 725 C CA . LYS A 1 91 ? -24.876 8.580 19.174 1.00 50.25 91 LYS A CA 1
ATOM 726 C C . LYS A 1 91 ? -24.803 9.521 20.380 1.00 50.25 91 LYS A C 1
ATOM 728 O O . LYS A 1 91 ? -25.849 9.907 20.894 1.00 50.25 91 LYS A O 1
ATOM 733 N N . ARG A 1 92 ? -23.603 9.943 20.804 1.00 48.00 92 ARG A N 1
ATOM 734 C CA . ARG A 1 92 ? -23.443 10.919 21.898 1.00 48.00 92 ARG A CA 1
ATOM 735 C C . ARG A 1 92 ? -23.783 12.354 21.495 1.00 48.00 92 ARG A C 1
ATOM 737 O O . ARG A 1 92 ? -24.125 13.128 22.374 1.00 48.00 92 ARG A O 1
ATOM 744 N N . SER A 1 93 ? -23.734 12.710 20.210 1.00 43.41 93 SER A N 1
ATOM 745 C CA . SER A 1 93 ? -24.024 14.084 19.766 1.00 43.41 93 SER A CA 1
ATOM 746 C C . SER A 1 93 ? -25.485 14.335 19.381 1.00 43.41 93 SER A C 1
ATOM 748 O O . SER A 1 93 ? -25.861 15.483 19.173 1.00 43.41 93 SER A O 1
ATOM 750 N N . LYS A 1 94 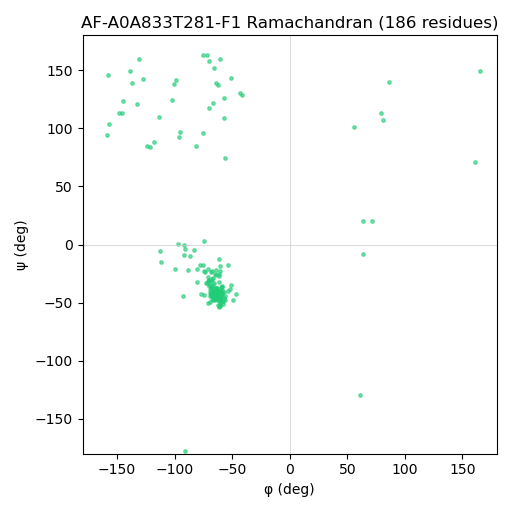? -26.330 13.296 19.295 1.00 44.09 94 LYS A N 1
ATOM 751 C CA . LYS A 1 94 ? -27.749 13.430 18.903 1.00 44.09 94 LYS A CA 1
ATOM 752 C C . LYS A 1 94 ? -28.745 13.505 20.065 1.00 44.09 94 LYS A C 1
ATOM 754 O O . LYS A 1 94 ? -29.939 13.647 19.822 1.00 44.09 94 LYS A O 1
ATOM 759 N N . LYS A 1 95 ? -28.284 13.457 21.316 1.00 44.47 95 LYS A N 1
ATOM 760 C CA . LYS A 1 95 ? -29.105 13.740 22.501 1.00 44.47 95 LYS A CA 1
ATOM 761 C C . LYS A 1 95 ? -28.519 14.950 23.218 1.00 44.47 95 LYS A C 1
ATOM 763 O O . LYS A 1 95 ? -27.649 14.776 24.052 1.00 44.47 95 LYS A O 1
ATOM 768 N N . GLU A 1 96 ? -28.962 16.136 22.801 1.00 40.34 96 GLU A N 1
ATOM 769 C CA . GLU A 1 96 ? -29.112 17.378 23.586 1.00 40.34 96 GLU A CA 1
ATOM 770 C C . GLU A 1 96 ? -29.182 18.580 22.634 1.00 40.34 96 GLU A C 1
ATOM 772 O O . GLU A 1 96 ? -28.294 19.421 22.540 1.00 40.34 96 GLU A O 1
ATOM 777 N N . THR A 1 97 ? -30.296 18.695 21.914 1.00 42.38 97 THR A N 1
ATOM 778 C CA . THR A 1 97 ? -30.792 20.018 21.535 1.00 42.38 97 THR A CA 1
ATOM 779 C C . THR A 1 97 ? -31.416 20.646 22.773 1.00 42.38 97 THR A C 1
ATOM 781 O O . THR A 1 97 ? -32.582 20.389 23.071 1.00 42.38 97 THR A O 1
ATOM 784 N N . ARG A 1 98 ? -30.649 21.467 23.492 1.00 35.78 98 ARG A N 1
ATOM 785 C CA . ARG A 1 98 ? -31.186 22.606 24.243 1.00 35.78 98 ARG A CA 1
ATOM 786 C C . ARG A 1 98 ? -30.156 23.736 24.279 1.00 35.78 98 ARG A C 1
ATOM 788 O O . ARG A 1 98 ? -29.070 23.627 24.831 1.00 35.78 98 ARG A O 1
ATOM 795 N N . SER A 1 99 ? -30.548 24.795 23.594 1.00 33.50 99 SER A N 1
ATOM 796 C CA . SER A 1 99 ? -30.013 26.149 23.530 1.00 33.50 99 SER A CA 1
ATOM 797 C C . SER A 1 99 ? -29.574 26.712 24.888 1.00 33.50 99 SER A C 1
ATOM 799 O O . SER A 1 99 ? -30.373 26.742 25.815 1.00 33.50 99 SER A O 1
ATOM 801 N N . HIS A 1 100 ? -28.347 27.235 24.986 1.00 33.12 100 HIS A N 1
ATOM 802 C CA . HIS A 1 100 ? -28.051 28.671 25.143 1.00 33.12 100 HIS A CA 1
ATOM 803 C C . HIS A 1 100 ? -26.601 28.946 25.587 1.00 33.12 100 HIS A C 1
ATOM 805 O O . HIS A 1 100 ? -26.009 28.209 26.362 1.00 33.12 100 HIS A O 1
ATOM 811 N N . SER A 1 101 ? -26.143 30.111 25.121 1.00 31.75 101 SER A N 1
ATOM 812 C CA . SER A 1 101 ? -25.136 31.024 25.674 1.00 31.75 101 SER A CA 1
ATOM 813 C C . SER A 1 101 ? -23.641 30.713 25.501 1.00 31.75 101 SER A C 1
ATOM 815 O O . SER A 1 101 ? -23.021 29.817 26.063 1.00 31.75 101 SER A O 1
ATOM 817 N N . SER A 1 102 ? -23.043 31.604 24.716 1.00 37.88 102 SER A N 1
ATOM 818 C CA . SER A 1 102 ? -21.633 31.946 24.675 1.00 37.88 102 SER A CA 1
ATOM 819 C C . SER A 1 102 ? -21.118 32.404 26.041 1.00 37.88 102 SER A C 1
ATOM 821 O O . SER A 1 102 ? -21.610 33.406 26.556 1.00 37.88 102 SER A O 1
ATOM 823 N N . THR A 1 103 ? -20.047 31.791 26.553 1.00 32.12 103 THR A N 1
ATOM 824 C CA . THR A 1 103 ? -19.137 32.467 27.493 1.00 32.12 103 THR A CA 1
ATOM 825 C C . THR A 1 103 ? -17.691 32.017 27.267 1.00 32.12 103 THR A C 1
ATOM 827 O O . THR A 1 103 ? -17.374 30.832 27.281 1.00 32.12 103 THR A O 1
ATOM 830 N N . LYS A 1 104 ? -16.818 33.000 27.018 1.00 40.69 104 LYS A N 1
ATOM 831 C CA . LYS A 1 104 ? -15.352 32.889 26.936 1.00 40.69 104 LYS A CA 1
ATOM 832 C C . LYS A 1 104 ? -14.720 32.671 28.325 1.00 40.69 104 LYS A C 1
ATOM 834 O O . LYS A 1 104 ? -15.289 33.100 29.321 1.00 40.69 104 LYS A O 1
ATOM 839 N N . LYS A 1 105 ? -13.452 32.217 28.311 1.00 34.50 105 LYS A N 1
ATOM 840 C CA . LYS A 1 105 ? -12.481 31.980 29.418 1.00 34.50 105 LYS A CA 1
ATOM 841 C C . LYS A 1 105 ? -12.622 30.585 30.049 1.00 34.50 105 LYS A C 1
ATOM 843 O O . LYS A 1 105 ? -13.721 30.103 30.225 1.00 34.50 105 LYS A O 1
ATOM 848 N N . SER A 1 106 ? -11.567 29.853 30.404 1.00 31.41 106 SER A N 1
ATOM 849 C CA . SER A 1 106 ? -10.214 30.236 30.805 1.00 31.41 106 SER A CA 1
ATOM 850 C C . SER A 1 106 ? -9.238 29.075 30.587 1.00 31.41 106 SER A C 1
ATOM 852 O O . SER A 1 106 ? -9.561 27.919 30.837 1.00 31.41 106 SER A O 1
ATOM 854 N N . LYS A 1 107 ? -8.009 29.440 30.223 1.00 40.78 107 LYS A N 1
ATOM 855 C CA . LYS A 1 107 ? -6.761 28.682 30.353 1.00 40.78 107 LYS A CA 1
ATOM 856 C C . LYS A 1 107 ? -6.667 28.000 31.731 1.00 40.78 107 LYS A C 1
ATOM 858 O O . LYS A 1 107 ? -6.827 28.681 32.744 1.00 40.78 107 LYS A O 1
ATOM 863 N N . ARG A 1 108 ? -6.358 26.700 31.767 1.00 34.72 108 ARG A N 1
ATOM 864 C CA . ARG A 1 108 ? -5.635 26.044 32.870 1.00 34.72 108 ARG A CA 1
ATOM 865 C C . ARG A 1 108 ? -4.756 24.934 32.305 1.00 34.72 108 ARG A C 1
ATOM 867 O O . ARG A 1 108 ? -5.238 23.948 31.760 1.00 34.72 108 ARG A O 1
ATOM 874 N N . GLU A 1 109 ? -3.458 25.168 32.426 1.00 39.75 109 GLU A N 1
ATOM 875 C CA . GLU A 1 109 ? -2.406 24.171 32.301 1.00 39.75 109 GLU A CA 1
ATOM 876 C C . GLU A 1 109 ? -2.583 23.117 33.401 1.00 39.75 109 GLU A C 1
ATOM 878 O O . GLU A 1 109 ? -2.892 23.438 34.549 1.00 39.75 109 GLU A O 1
ATOM 883 N N . GLY A 1 110 ? -2.415 21.852 33.026 1.00 30.22 110 GLY A N 1
ATOM 884 C CA . GLY A 1 110 ? -2.551 20.697 33.905 1.00 30.22 110 GLY A CA 1
ATOM 885 C C . GLY A 1 110 ? -1.793 19.525 33.304 1.00 30.22 110 GLY A C 1
ATOM 886 O O . GLY A 1 110 ? -2.278 18.832 32.416 1.00 30.22 110 GLY A O 1
ATOM 887 N N . SER A 1 111 ? -0.551 19.388 33.742 1.00 38.47 111 SER A N 1
ATOM 888 C CA . SER A 1 111 ? 0.477 18.506 33.212 1.00 38.47 111 SER A CA 1
ATOM 889 C C . SER A 1 111 ? 0.224 17.012 33.461 1.00 38.47 111 SER A C 1
ATOM 891 O O . SER A 1 111 ? -0.364 16.623 34.464 1.00 38.47 111 SER A O 1
ATOM 893 N N . LYS A 1 112 ? 0.871 16.208 32.601 1.00 38.84 112 LYS A N 1
ATOM 894 C CA . LYS A 1 112 ? 1.298 14.800 32.761 1.00 38.84 112 LYS A CA 1
ATOM 895 C C . LYS A 1 112 ? 0.251 13.696 32.547 1.00 38.84 112 LYS A C 1
ATOM 897 O O . LYS A 1 112 ? -0.452 13.285 33.457 1.00 38.84 112 LYS A O 1
ATOM 902 N N . SER A 1 113 ? 0.392 13.008 31.410 1.00 36.69 113 SER A N 1
ATOM 903 C CA . SER A 1 113 ? 0.930 11.640 31.466 1.00 36.69 113 SER A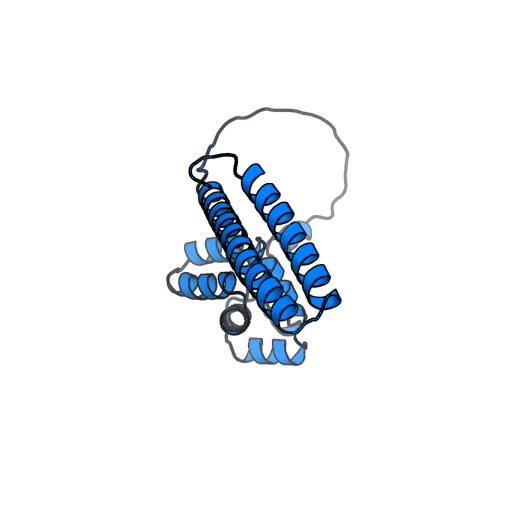 CA 1
ATOM 904 C C . SER A 1 113 ? 1.539 11.228 30.121 1.00 36.69 113 SER A C 1
ATOM 906 O O . SER A 1 113 ? 0.840 10.915 29.158 1.00 36.69 113 SER A O 1
ATOM 908 N N . GLN A 1 114 ? 2.874 11.234 30.059 1.00 47.59 114 GLN A N 1
ATOM 909 C CA . GLN A 1 114 ? 3.646 10.515 29.049 1.00 47.59 114 GLN A CA 1
ATOM 910 C C . GLN A 1 114 ? 3.274 9.030 29.117 1.00 47.59 114 GLN A C 1
ATOM 912 O O . GLN A 1 114 ? 3.684 8.321 30.033 1.00 47.59 114 GLN A O 1
ATOM 917 N N . LYS A 1 115 ? 2.544 8.532 28.115 1.00 42.38 115 LYS A N 1
ATOM 918 C CA . LYS A 1 115 ? 2.409 7.093 27.865 1.00 42.38 115 LYS A CA 1
ATOM 919 C C . LYS A 1 115 ? 2.903 6.755 26.455 1.00 42.38 115 LYS A C 1
ATOM 921 O O . LYS A 1 115 ? 2.147 6.665 25.501 1.00 42.38 115 LYS A O 1
ATOM 926 N N . ARG A 1 116 ? 4.228 6.585 26.406 1.00 41.00 116 ARG A N 1
ATOM 927 C CA . ARG A 1 116 ? 5.032 5.689 25.554 1.00 41.00 116 ARG A CA 1
ATOM 928 C C . ARG A 1 116 ? 4.875 5.772 24.024 1.00 41.00 116 ARG A C 1
ATOM 930 O O . ARG A 1 116 ? 4.030 5.143 23.395 1.00 41.00 116 ARG A O 1
ATOM 937 N N . LEU A 1 117 ? 5.870 6.456 23.462 1.00 44.59 117 LEU A N 1
ATOM 938 C CA . LEU A 1 117 ? 6.389 6.456 22.092 1.00 44.59 117 LEU A CA 1
ATOM 939 C C . LEU A 1 117 ? 6.830 5.054 21.605 1.00 44.59 117 LEU A C 1
ATOM 941 O O . LEU A 1 117 ? 8.019 4.778 21.515 1.00 44.59 117 LEU A O 1
ATOM 945 N N . SER A 1 118 ? 5.897 4.153 21.291 1.00 44.47 118 SER A N 1
ATOM 946 C CA . SER A 1 118 ? 6.233 2.860 20.647 1.00 44.47 118 SER A CA 1
ATOM 947 C C . SER A 1 118 ? 5.730 2.746 19.196 1.00 44.47 118 SER A C 1
ATOM 949 O O . SER A 1 118 ? 6.205 1.912 18.427 1.00 44.47 118 SER A O 1
ATOM 951 N N . GLY A 1 119 ? 4.816 3.630 18.777 1.00 46.97 119 GLY A N 1
ATOM 952 C CA . GLY A 1 119 ? 4.370 3.715 17.380 1.00 46.97 119 GLY A CA 1
ATOM 953 C C . GLY A 1 119 ? 5.331 4.487 16.469 1.00 46.97 119 GLY A C 1
ATOM 954 O O . GLY A 1 119 ? 5.467 4.148 15.299 1.00 46.97 119 GLY A O 1
ATOM 955 N N . SER A 1 120 ? 6.032 5.498 16.995 1.00 52.94 120 SER A N 1
ATOM 956 C CA . SER A 1 120 ? 6.923 6.349 16.192 1.00 52.94 120 SER A CA 1
ATOM 957 C C . SER A 1 120 ? 8.204 5.636 15.759 1.00 52.94 120 SER A C 1
ATOM 959 O O . SER A 1 120 ? 8.689 5.892 14.663 1.00 52.94 120 SER A O 1
ATOM 961 N N . THR A 1 121 ? 8.735 4.719 16.573 1.00 56.72 121 THR A N 1
ATOM 962 C CA . THR A 1 121 ? 9.927 3.929 16.228 1.00 56.72 121 THR A CA 1
ATOM 963 C C . THR A 1 121 ? 9.639 2.941 15.105 1.00 56.72 121 THR A C 1
ATOM 965 O O . THR A 1 121 ? 10.424 2.858 14.170 1.00 56.72 121 THR A O 1
ATOM 968 N N . ASN A 1 122 ? 8.481 2.272 15.128 1.00 64.62 122 ASN A N 1
ATOM 969 C CA . ASN A 1 122 ? 8.065 1.382 14.041 1.00 64.62 122 ASN A CA 1
ATOM 970 C C . ASN A 1 122 ? 7.875 2.138 12.722 1.00 64.62 122 ASN A C 1
ATOM 972 O O . ASN A 1 122 ? 8.353 1.673 11.695 1.00 64.62 122 ASN A O 1
ATOM 976 N N . ILE A 1 123 ? 7.239 3.316 12.748 1.00 71.06 123 ILE A N 1
ATOM 977 C CA . ILE A 1 123 ? 7.032 4.131 11.539 1.00 71.06 123 ILE A CA 1
ATOM 978 C C . ILE A 1 123 ? 8.374 4.602 10.962 1.00 71.06 123 ILE A C 1
ATOM 980 O O . ILE A 1 123 ? 8.611 4.447 9.765 1.00 71.06 123 ILE A O 1
ATOM 984 N N . LYS A 1 124 ? 9.284 5.093 11.813 1.00 74.06 124 LYS A N 1
ATOM 985 C CA . LYS A 1 124 ? 10.639 5.486 11.398 1.00 74.06 124 LYS A CA 1
ATOM 986 C C . LYS A 1 124 ? 11.428 4.307 10.824 1.00 74.06 124 LYS A C 1
ATOM 988 O O . LYS A 1 124 ? 11.995 4.429 9.748 1.00 74.06 124 LYS A O 1
ATOM 993 N N . GLN A 1 125 ? 11.379 3.140 11.466 1.00 74.56 125 GLN A N 1
ATOM 994 C CA . GLN A 1 125 ? 12.029 1.923 10.968 1.00 74.56 125 GLN A CA 1
ATOM 995 C C . GLN A 1 125 ? 11.437 1.439 9.638 1.00 74.56 125 GLN A C 1
ATOM 997 O O . GLN A 1 125 ? 12.173 0.978 8.769 1.00 74.56 125 GLN A O 1
ATOM 1002 N N . THR A 1 126 ? 10.118 1.532 9.445 1.00 77.62 126 THR A N 1
ATOM 1003 C CA . THR A 1 126 ? 9.498 1.199 8.154 1.00 77.62 126 THR A CA 1
ATOM 1004 C C . THR A 1 126 ? 9.869 2.196 7.063 1.00 77.62 126 THR A C 1
ATOM 1006 O O . THR A 1 126 ? 10.097 1.787 5.928 1.00 77.62 126 THR A O 1
ATOM 1009 N N . GLN A 1 127 ? 9.985 3.481 7.402 1.00 80.81 127 GLN A N 1
ATOM 1010 C CA . GLN A 1 127 ? 10.401 4.527 6.473 1.00 80.81 127 GLN A CA 1
ATOM 1011 C C . GLN A 1 127 ? 11.867 4.349 6.060 1.00 80.81 127 GLN A C 1
ATOM 1013 O O . GLN A 1 127 ? 12.157 4.363 4.869 1.00 80.81 127 GLN A O 1
ATOM 1018 N N . ALA A 1 128 ? 12.756 4.066 7.012 1.00 80.69 128 ALA A N 1
ATOM 1019 C CA . ALA A 1 128 ? 14.153 3.725 6.760 1.00 80.69 128 ALA A CA 1
ATOM 1020 C C . ALA A 1 128 ? 14.301 2.514 5.827 1.00 80.69 128 ALA A C 1
ATOM 1022 O O . ALA A 1 128 ? 15.041 2.552 4.847 1.00 80.69 128 ALA A O 1
ATOM 1023 N N . LYS A 1 129 ? 13.536 1.440 6.076 1.00 83.62 129 LYS A N 1
ATOM 1024 C CA . LYS A 1 129 ? 13.513 0.259 5.196 1.00 83.62 129 LYS A CA 1
ATOM 1025 C C . LYS A 1 129 ? 13.056 0.599 3.778 1.00 83.62 129 LYS A C 1
ATOM 1027 O O . LYS A 1 129 ? 13.601 0.049 2.825 1.00 83.62 129 LYS A O 1
ATOM 1032 N N . LEU A 1 130 ? 12.070 1.485 3.639 1.00 86.50 130 LEU A N 1
ATOM 1033 C CA . LEU A 1 130 ? 11.563 1.919 2.338 1.00 86.50 130 LEU A CA 1
ATOM 1034 C C . LEU A 1 130 ? 12.601 2.760 1.590 1.00 86.50 130 LEU A C 1
ATOM 1036 O O . LEU A 1 130 ? 12.823 2.511 0.409 1.00 86.50 130 LEU A O 1
ATOM 1040 N N . ILE A 1 131 ? 13.267 3.693 2.276 1.00 84.94 131 ILE A N 1
ATOM 1041 C CA . ILE A 1 131 ? 14.349 4.509 1.706 1.00 84.94 131 ILE A CA 1
ATOM 1042 C C . ILE A 1 131 ? 15.483 3.601 1.210 1.00 84.94 131 ILE A C 1
ATOM 1044 O O . ILE A 1 131 ? 15.833 3.661 0.035 1.00 84.94 131 ILE A O 1
ATOM 1048 N N . ARG A 1 132 ? 15.952 2.645 2.025 1.00 84.69 132 ARG A N 1
ATOM 1049 C CA . ARG A 1 132 ? 16.985 1.678 1.602 1.00 84.69 132 ARG A CA 1
ATOM 1050 C C . ARG A 1 132 ? 16.558 0.815 0.419 1.00 84.69 132 ARG A C 1
ATOM 1052 O O . ARG A 1 132 ? 17.356 0.550 -0.475 1.00 84.69 132 ARG A O 1
ATOM 1059 N N . ALA A 1 133 ? 15.308 0.352 0.400 1.00 87.56 133 ALA A N 1
ATOM 1060 C CA . ALA A 1 133 ? 14.784 -0.411 -0.732 1.00 87.56 133 ALA A CA 1
ATOM 1061 C C . ALA A 1 133 ? 14.748 0.434 -2.015 1.00 87.56 133 ALA A C 1
ATOM 1063 O O . ALA A 1 133 ? 15.057 -0.072 -3.093 1.00 87.56 133 ALA A O 1
ATOM 1064 N N . ARG A 1 134 ? 14.416 1.723 -1.897 1.00 86.88 134 ARG A N 1
ATOM 1065 C CA . ARG A 1 134 ? 14.379 2.668 -3.013 1.00 86.88 134 ARG A CA 1
ATOM 1066 C C . ARG A 1 134 ? 15.779 2.991 -3.547 1.00 86.88 134 ARG A C 1
ATOM 1068 O O . ARG A 1 134 ? 15.974 2.933 -4.757 1.00 86.88 134 ARG A O 1
ATOM 1075 N N . ILE A 1 135 ? 16.755 3.228 -2.672 1.00 87.44 135 ILE A N 1
ATOM 1076 C CA . ILE A 1 135 ? 18.164 3.414 -3.059 1.00 87.44 135 ILE A CA 1
ATOM 1077 C C . ILE A 1 135 ? 18.665 2.180 -3.822 1.00 87.44 135 ILE A C 1
ATOM 1079 O O . ILE A 1 135 ? 19.171 2.298 -4.937 1.00 87.44 135 ILE A O 1
ATOM 1083 N N . LYS A 1 136 ? 18.426 0.972 -3.288 1.00 90.06 136 LYS A N 1
ATOM 1084 C CA . LYS A 1 136 ? 18.778 -0.289 -3.968 1.00 90.06 136 LYS A CA 1
ATOM 1085 C C . LYS A 1 136 ? 18.104 -0.437 -5.331 1.00 90.06 136 LYS A C 1
ATOM 1087 O O . LYS A 1 136 ? 18.730 -0.917 -6.272 1.00 90.06 136 LYS A O 1
ATOM 1092 N N . TYR A 1 137 ? 16.842 -0.029 -5.451 1.00 92.50 137 TYR A N 1
ATOM 1093 C CA . TYR A 1 137 ? 16.135 -0.039 -6.729 1.00 92.50 137 TYR A CA 1
ATOM 1094 C C . TYR A 1 137 ? 16.836 0.849 -7.766 1.00 92.50 137 TYR A C 1
ATOM 1096 O O . TYR A 1 137 ? 17.097 0.387 -8.877 1.00 92.50 137 TYR A O 1
ATOM 1104 N N . TYR A 1 138 ? 17.206 2.083 -7.408 1.00 90.19 138 TYR A N 1
ATOM 1105 C CA . TYR A 1 138 ? 17.900 2.982 -8.335 1.00 90.19 138 TYR A CA 1
ATOM 1106 C C . TYR A 1 138 ? 19.320 2.522 -8.678 1.00 90.19 138 TYR A C 1
ATOM 1108 O O . TYR A 1 138 ? 19.747 2.702 -9.819 1.00 90.19 138 TYR A O 1
ATOM 1116 N N . GLN A 1 139 ? 20.019 1.845 -7.762 1.00 90.00 139 GLN A N 1
ATOM 1117 C CA . GLN A 1 139 ? 21.308 1.209 -8.058 1.00 90.00 139 GLN A CA 1
ATOM 1118 C C . GLN A 1 139 ? 21.172 0.118 -9.130 1.00 90.00 139 GLN A C 1
ATOM 1120 O O . GLN A 1 139 ? 21.916 0.109 -10.112 1.00 90.00 139 GLN A O 1
ATOM 1125 N N . VAL A 1 140 ? 20.189 -0.777 -8.982 1.00 93.38 140 VAL A N 1
ATOM 1126 C CA . VAL A 1 140 ? 19.915 -1.833 -9.972 1.00 93.38 140 VAL A CA 1
ATOM 1127 C C . VAL A 1 140 ? 19.472 -1.228 -11.303 1.00 93.38 140 VAL A C 1
ATOM 1129 O O . VAL A 1 140 ? 19.936 -1.656 -12.359 1.00 93.38 140 VAL A O 1
ATOM 1132 N N . LEU A 1 141 ? 18.618 -0.203 -11.271 1.00 92.06 141 LEU A N 1
ATOM 1133 C CA . LEU A 1 141 ? 18.151 0.480 -12.475 1.00 92.06 141 LEU A CA 1
ATOM 1134 C C . LEU A 1 141 ? 19.300 1.169 -13.223 1.00 92.06 141 LEU A C 1
ATOM 1136 O O . LEU A 1 141 ? 19.368 1.088 -14.447 1.00 92.06 141 LEU A O 1
ATOM 1140 N N . THR A 1 142 ? 20.236 1.779 -12.498 1.00 90.75 142 THR A N 1
ATOM 1141 C CA . THR A 1 142 ? 21.453 2.380 -13.060 1.00 90.75 142 THR A CA 1
ATOM 1142 C C . THR A 1 142 ? 22.337 1.324 -13.724 1.00 90.75 142 THR A C 1
ATOM 1144 O O . THR A 1 142 ? 22.764 1.505 -14.864 1.00 90.75 142 THR A O 1
ATOM 1147 N N . ALA A 1 143 ? 22.552 0.179 -13.068 1.00 92.00 143 ALA A N 1
ATOM 1148 C CA . ALA A 1 143 ? 23.301 -0.935 -13.652 1.00 92.00 143 ALA A CA 1
ATOM 1149 C C . ALA A 1 143 ? 22.629 -1.478 -14.928 1.00 92.00 143 ALA A C 1
ATOM 1151 O O . ALA A 1 143 ? 23.298 -1.691 -15.941 1.00 92.00 143 ALA A O 1
ATOM 1152 N N . GLN A 1 144 ? 21.302 -1.633 -14.912 1.00 93.00 144 GLN A N 1
ATOM 1153 C CA . GLN A 1 144 ? 20.528 -2.067 -16.076 1.00 93.00 144 GLN A CA 1
ATOM 1154 C C . GLN A 1 144 ? 20.633 -1.067 -17.233 1.00 93.00 144 GLN A C 1
ATOM 1156 O O . GLN A 1 144 ? 20.810 -1.460 -18.386 1.00 93.00 144 GLN A O 1
ATOM 1161 N N . ARG A 1 145 ? 20.539 0.233 -16.945 1.00 91.75 145 ARG A N 1
ATOM 1162 C CA . ARG A 1 145 ? 20.643 1.280 -17.967 1.00 91.75 145 ARG A CA 1
ATOM 1163 C C . ARG A 1 145 ? 22.049 1.366 -18.549 1.00 91.75 145 ARG A C 1
ATOM 1165 O O . ARG A 1 145 ? 22.175 1.477 -19.763 1.00 91.75 145 ARG A O 1
ATOM 1172 N N . ASN A 1 146 ? 23.092 1.168 -17.746 1.00 92.19 146 ASN A N 1
ATOM 1173 C CA . ASN A 1 146 ? 24.463 1.042 -18.251 1.00 92.19 146 ASN A CA 1
ATOM 1174 C C . ASN A 1 146 ? 24.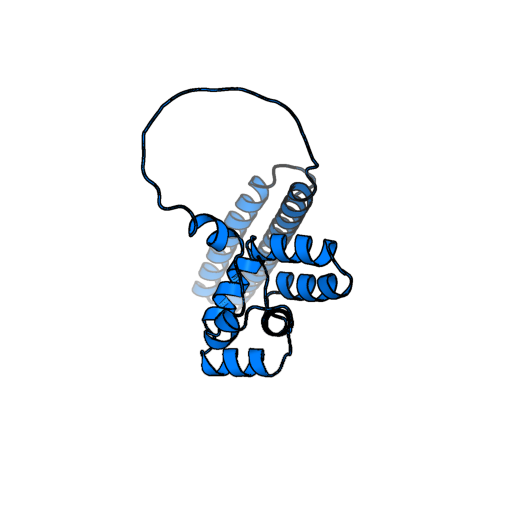621 -0.146 -19.209 1.00 92.19 146 ASN A C 1
ATOM 1176 O O . ASN A 1 146 ? 25.241 -0.019 -20.265 1.00 92.19 146 ASN A O 1
ATOM 1180 N N . LEU A 1 147 ? 23.997 -1.286 -18.908 1.00 94.06 147 LEU A N 1
ATOM 1181 C CA . LEU A 1 147 ? 23.967 -2.419 -19.834 1.00 94.06 147 LEU A CA 1
ATOM 1182 C C . LEU A 1 147 ? 23.199 -2.082 -21.128 1.00 94.06 147 LEU A C 1
ATOM 1184 O O . LEU A 1 147 ? 23.619 -2.458 -22.226 1.00 94.06 147 LEU A O 1
ATOM 1188 N N . ASN A 1 148 ? 22.116 -1.310 -21.029 1.00 92.00 148 ASN A N 1
ATOM 1189 C CA . ASN A 1 148 ? 21.382 -0.809 -22.192 1.00 92.00 148 ASN A CA 1
ATOM 1190 C C . ASN A 1 148 ? 22.203 0.170 -23.048 1.00 92.00 148 ASN A C 1
ATOM 1192 O O . ASN A 1 148 ? 22.073 0.141 -24.272 1.00 92.00 148 ASN A O 1
ATOM 1196 N N . ILE A 1 149 ? 23.083 0.980 -22.448 1.00 92.94 149 ILE A N 1
ATOM 1197 C CA . ILE A 1 149 ? 24.037 1.825 -23.183 1.00 92.94 149 ILE A CA 1
ATOM 1198 C C . ILE A 1 149 ? 24.952 0.940 -24.031 1.00 92.94 149 ILE A C 1
ATOM 1200 O O . ILE A 1 149 ? 25.034 1.128 -25.244 1.00 92.94 149 ILE A O 1
ATOM 1204 N N . HIS A 1 150 ? 25.587 -0.065 -23.422 1.00 93.31 150 HIS A N 1
ATOM 1205 C CA . HIS A 1 150 ? 26.500 -0.962 -24.136 1.00 93.31 150 HIS A CA 1
ATOM 1206 C C . HIS A 1 150 ? 25.802 -1.749 -25.248 1.00 93.31 150 HIS A C 1
ATOM 1208 O O . HIS A 1 150 ? 26.325 -1.864 -26.355 1.00 93.31 150 HIS A O 1
ATOM 1214 N N . THR A 1 151 ? 24.601 -2.268 -24.992 1.00 94.88 151 THR A N 1
ATOM 1215 C CA . THR A 1 151 ? 23.846 -3.018 -26.007 1.00 94.88 151 THR A CA 1
ATOM 1216 C C . THR A 1 151 ? 23.355 -2.125 -27.146 1.00 94.88 151 THR A C 1
ATOM 1218 O O . THR A 1 151 ? 23.434 -2.534 -28.303 1.00 94.88 151 THR A O 1
ATOM 1221 N N . SER A 1 152 ? 22.900 -0.903 -26.856 1.00 92.06 152 SER A N 1
ATOM 1222 C CA . SER A 1 152 ? 22.481 0.065 -27.880 1.00 92.06 152 SER A CA 1
ATOM 1223 C C . SER A 1 152 ? 23.662 0.542 -28.719 1.00 92.06 152 SER A C 1
ATOM 1225 O O . SER A 1 152 ? 23.546 0.620 -29.941 1.00 92.06 152 SER A O 1
ATOM 1227 N N . TYR A 1 153 ? 24.813 0.767 -28.082 1.00 94.62 153 TYR A N 1
ATOM 1228 C CA . TYR A 1 153 ? 26.063 1.099 -28.758 1.00 94.62 153 TYR A CA 1
ATOM 1229 C C . TYR A 1 153 ? 26.497 -0.022 -29.709 1.00 94.62 153 TYR A C 1
ATOM 1231 O O . TYR A 1 153 ? 26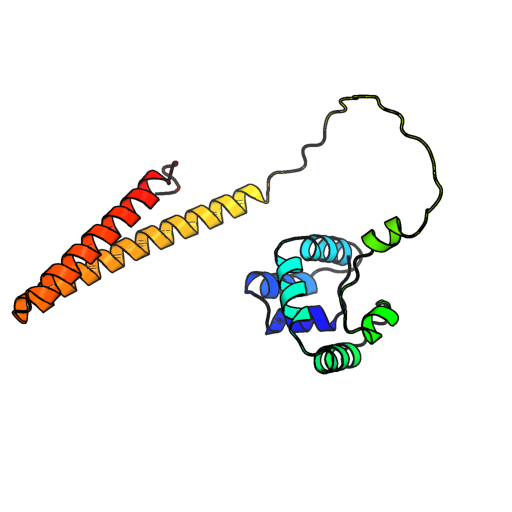.712 0.225 -30.892 1.00 94.62 153 TYR A O 1
ATOM 1239 N N . ASN A 1 154 ? 26.516 -1.272 -29.234 1.00 94.44 154 ASN A N 1
ATOM 1240 C CA . ASN A 1 154 ? 26.874 -2.438 -30.051 1.00 94.44 154 ASN A CA 1
ATOM 1241 C C . ASN A 1 154 ? 25.894 -2.686 -31.209 1.00 94.44 154 ASN A C 1
ATOM 1243 O O . ASN A 1 154 ? 26.270 -3.261 -32.226 1.00 94.44 154 ASN A O 1
ATOM 1247 N N . ARG A 1 155 ? 24.637 -2.253 -31.071 1.00 93.88 155 ARG A N 1
ATOM 1248 C CA . ARG A 1 155 ? 23.625 -2.290 -32.138 1.00 93.88 155 ARG A CA 1
ATOM 1249 C C . ARG A 1 155 ? 23.706 -1.101 -33.103 1.00 93.88 155 ARG A C 1
ATOM 1251 O O . ARG A 1 155 ? 22.935 -1.067 -34.055 1.00 93.88 155 ARG A O 1
ATOM 1258 N N . GLY A 1 156 ? 24.582 -0.125 -32.858 1.00 94.19 156 GLY A N 1
ATOM 1259 C CA . GLY A 1 156 ? 24.693 1.092 -33.667 1.00 94.19 156 GLY A CA 1
ATOM 1260 C C . GLY A 1 156 ? 23.528 2.075 -33.492 1.00 94.19 156 GLY A C 1
ATOM 1261 O O . GLY A 1 156 ? 23.302 2.918 -34.356 1.00 94.19 156 GLY A O 1
ATOM 1262 N N . SER A 1 157 ? 22.771 1.983 -32.394 1.00 93.81 157 SER A N 1
ATOM 1263 C CA . SER A 1 157 ? 21.624 2.859 -32.128 1.00 93.81 157 SER A CA 1
ATOM 1264 C C . SER A 1 157 ? 22.021 4.039 -31.243 1.00 93.81 157 SER A C 1
ATOM 1266 O O . SER A 1 157 ? 22.046 3.934 -30.015 1.00 93.81 157 SER A O 1
ATOM 1268 N N . LEU A 1 158 ? 22.303 5.187 -31.865 1.00 91.94 158 LEU A N 1
ATOM 1269 C CA . LEU A 1 158 ? 22.638 6.421 -31.145 1.00 91.94 158 LEU A CA 1
ATOM 1270 C C . LEU A 1 158 ? 21.465 6.933 -30.295 1.00 91.94 158 LEU A C 1
ATOM 1272 O O . LEU A 1 158 ? 21.677 7.381 -29.172 1.00 91.94 158 LEU A O 1
ATOM 1276 N N . SER A 1 159 ? 20.230 6.829 -30.793 1.00 93.12 159 SER A N 1
ATOM 1277 C CA . SER A 1 159 ? 19.038 7.221 -30.031 1.00 93.12 159 SER A CA 1
ATOM 1278 C C . SER A 1 159 ? 18.853 6.357 -28.783 1.00 93.12 159 SER A C 1
ATOM 1280 O O . SER A 1 159 ? 18.562 6.894 -27.720 1.00 93.12 159 SER A O 1
ATOM 1282 N N . GLY A 1 160 ? 19.101 5.045 -28.881 1.00 89.44 160 GLY A N 1
ATOM 1283 C CA . GLY A 1 160 ? 19.057 4.137 -27.731 1.00 89.44 160 GLY A CA 1
ATOM 1284 C C . GLY A 1 160 ? 20.156 4.415 -26.703 1.00 89.44 160 GLY A C 1
ATOM 1285 O O . GLY A 1 160 ? 19.916 4.311 -25.504 1.00 89.44 160 GLY A O 1
ATOM 1286 N N . VAL A 1 161 ? 21.348 4.825 -27.155 1.00 91.75 161 VAL A N 1
ATOM 1287 C CA . VAL A 1 161 ? 22.426 5.270 -26.257 1.00 91.75 161 VAL A CA 1
ATOM 1288 C C . VAL A 1 161 ? 22.023 6.545 -25.517 1.00 91.75 161 VAL A C 1
ATOM 1290 O O . VAL A 1 161 ? 22.166 6.594 -24.299 1.00 91.75 161 VAL A O 1
ATOM 1293 N N . ILE A 1 162 ? 21.499 7.552 -26.222 1.00 93.19 162 ILE A N 1
ATOM 1294 C CA . ILE A 1 162 ? 21.087 8.825 -25.611 1.00 93.19 162 ILE A CA 1
ATOM 1295 C C . ILE A 1 162 ? 19.979 8.594 -24.579 1.00 93.19 162 ILE A C 1
ATOM 1297 O O . ILE A 1 162 ? 20.116 9.062 -23.453 1.00 93.19 162 ILE A O 1
ATOM 1301 N N . ASP A 1 163 ? 18.944 7.827 -24.927 1.00 92.56 163 ASP A N 1
ATOM 1302 C CA . ASP A 1 163 ? 17.813 7.533 -24.037 1.00 92.56 163 ASP A CA 1
ATOM 1303 C C . ASP A 1 163 ? 18.244 6.753 -22.779 1.00 92.56 163 ASP A C 1
ATOM 1305 O O . ASP A 1 163 ? 17.843 7.051 -21.649 1.00 92.56 163 ASP A O 1
ATOM 1309 N N . ALA A 1 164 ? 19.149 5.783 -22.943 1.00 90.81 164 ALA A N 1
ATOM 1310 C CA . ALA A 1 164 ? 19.702 5.043 -21.815 1.00 90.81 164 ALA A CA 1
ATOM 1311 C C . ALA A 1 164 ? 20.568 5.934 -20.905 1.00 90.81 164 ALA A C 1
ATOM 1313 O O . ALA A 1 164 ? 20.464 5.829 -19.683 1.00 90.81 164 ALA A O 1
ATOM 1314 N N . VAL A 1 165 ? 21.374 6.839 -21.476 1.00 92.75 165 VAL A N 1
ATOM 1315 C CA . VAL A 1 165 ? 22.191 7.805 -20.719 1.00 92.75 165 VAL A CA 1
ATOM 1316 C C . VAL A 1 165 ? 21.316 8.792 -19.949 1.00 92.75 165 VAL A C 1
ATOM 1318 O O . VAL A 1 165 ? 21.559 9.004 -18.760 1.00 92.75 165 VAL A O 1
ATOM 1321 N N . THR A 1 166 ? 20.289 9.373 -20.576 1.00 93.38 166 THR A N 1
ATOM 1322 C CA . THR A 1 166 ? 19.372 10.302 -19.895 1.00 93.38 166 THR A CA 1
ATOM 1323 C C . THR A 1 166 ? 18.659 9.612 -18.740 1.00 93.38 166 THR A C 1
ATOM 1325 O O . THR A 1 166 ? 18.641 10.140 -17.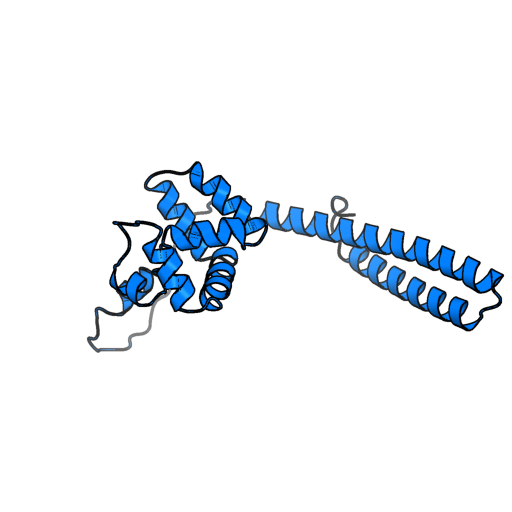628 1.00 93.38 166 THR A O 1
ATOM 1328 N N . GLY A 1 167 ? 18.189 8.379 -18.948 1.00 90.31 167 GLY A N 1
ATOM 1329 C CA . GLY A 1 167 ? 17.616 7.572 -17.876 1.00 90.31 167 GLY A CA 1
ATOM 1330 C C . GLY A 1 167 ? 18.614 7.290 -16.744 1.00 90.31 167 GLY A C 1
ATOM 1331 O O . GLY A 1 167 ? 18.243 7.320 -15.570 1.00 90.31 167 GLY A O 1
ATOM 1332 N N . THR A 1 168 ? 19.884 7.015 -17.050 1.00 91.62 168 THR A N 1
ATOM 1333 C CA . THR A 1 168 ? 20.911 6.799 -16.019 1.00 91.62 168 THR A CA 1
ATOM 1334 C C . THR A 1 168 ? 21.092 8.042 -15.149 1.00 91.62 168 THR A C 1
ATOM 1336 O O . THR A 1 168 ? 21.086 7.935 -13.924 1.00 91.62 168 THR A O 1
ATOM 1339 N N . VAL A 1 169 ? 21.186 9.225 -15.762 1.00 91.62 169 VAL A N 1
ATOM 1340 C CA . VAL A 1 169 ? 21.324 10.498 -15.037 1.00 91.62 169 VAL A CA 1
ATOM 1341 C C . VAL A 1 169 ? 20.123 10.744 -14.122 1.00 91.62 169 VAL A C 1
ATOM 1343 O O . VAL A 1 169 ? 20.306 11.082 -12.955 1.00 91.62 169 VAL A O 1
ATOM 1346 N N . GLU A 1 170 ? 18.901 10.500 -14.600 1.00 91.12 170 GLU A N 1
ATOM 1347 C CA . GLU A 1 170 ? 17.695 10.608 -13.771 1.00 91.12 170 GLU A CA 1
ATOM 1348 C C . GLU A 1 170 ? 17.726 9.664 -12.560 1.00 91.12 170 GLU A C 1
ATOM 1350 O O . GLU A 1 170 ? 17.393 10.075 -11.449 1.00 91.12 170 GLU A O 1
ATOM 1355 N N . SER A 1 171 ? 18.147 8.406 -12.744 1.00 88.31 171 SER A N 1
ATOM 1356 C CA . SER A 1 171 ? 18.279 7.450 -11.634 1.00 88.31 171 SER A CA 1
ATOM 1357 C C . SER A 1 171 ? 19.295 7.894 -10.595 1.00 88.31 171 SER A C 1
ATOM 1359 O O . SER A 1 171 ? 19.020 7.765 -9.406 1.00 88.31 171 SER A O 1
ATOM 1361 N N . ILE A 1 172 ? 20.431 8.437 -11.031 1.00 87.25 172 ILE A N 1
ATOM 1362 C CA . ILE A 1 172 ? 21.481 8.921 -10.132 1.00 87.25 172 ILE A CA 1
ATOM 1363 C C . ILE A 1 172 ? 20.984 10.131 -9.338 1.00 87.25 172 ILE A C 1
ATOM 1365 O O . ILE A 1 172 ? 21.150 10.159 -8.125 1.00 87.25 172 ILE A O 1
ATOM 1369 N N . ILE A 1 173 ? 20.307 11.091 -9.979 1.00 87.50 173 ILE A N 1
ATOM 1370 C CA . ILE A 1 173 ? 19.738 12.262 -9.288 1.00 87.50 173 ILE A CA 1
ATOM 1371 C C . ILE A 1 173 ? 18.731 11.828 -8.216 1.00 87.50 173 ILE A C 1
ATOM 1373 O O . ILE A 1 173 ? 18.737 12.351 -7.100 1.00 87.50 173 ILE A O 1
ATOM 1377 N N . LEU A 1 174 ? 17.860 10.870 -8.544 1.00 86.81 174 LEU A N 1
ATOM 1378 C CA . LEU A 1 174 ? 16.873 10.349 -7.600 1.00 86.81 174 LEU A CA 1
ATOM 1379 C C . LEU A 1 174 ? 17.535 9.578 -6.453 1.00 86.81 174 LEU A C 1
ATOM 1381 O O . LEU A 1 174 ? 17.137 9.764 -5.306 1.00 86.81 174 LEU A O 1
ATOM 1385 N N . GLN A 1 175 ? 18.571 8.790 -6.747 1.00 87.31 175 GLN A N 1
ATOM 1386 C CA . GLN A 1 175 ? 19.367 8.105 -5.733 1.00 87.31 175 GLN A CA 1
ATOM 1387 C C . GLN A 1 175 ? 20.040 9.104 -4.783 1.00 87.31 175 GLN A C 1
ATOM 1389 O O . GLN A 1 175 ? 19.840 9.005 -3.578 1.00 87.31 175 GLN A O 1
ATOM 1394 N N . SER A 1 176 ? 20.763 10.101 -5.305 1.00 83.56 176 SER A N 1
ATOM 1395 C CA . SER A 1 176 ? 21.451 11.112 -4.490 1.00 83.56 176 SER A CA 1
ATOM 1396 C C . SER A 1 176 ? 20.488 11.898 -3.605 1.00 83.56 176 SER A C 1
ATOM 1398 O O . SER A 1 176 ? 20.798 12.190 -2.458 1.00 83.56 176 SER A O 1
ATOM 1400 N N . ARG A 1 177 ? 19.280 12.191 -4.097 1.00 83.94 177 ARG A N 1
ATOM 1401 C CA . ARG A 1 177 ? 18.247 12.863 -3.304 1.00 83.94 177 ARG A CA 1
ATOM 1402 C C . ARG A 1 177 ? 17.744 12.007 -2.138 1.00 83.94 177 ARG A C 1
ATOM 1404 O O . ARG A 1 177 ? 17.441 12.550 -1.075 1.00 83.94 177 ARG A O 1
ATOM 1411 N N . ASP A 1 178 ? 17.573 10.706 -2.356 1.00 80.69 178 ASP A N 1
ATOM 1412 C CA . ASP A 1 178 ? 17.158 9.784 -1.297 1.00 80.69 178 ASP A CA 1
ATOM 1413 C C . ASP A 1 178 ? 18.311 9.525 -0.300 1.00 80.69 178 ASP A C 1
ATOM 1415 O O . ASP A 1 178 ? 18.040 9.406 0.896 1.00 80.69 178 ASP A O 1
ATOM 1419 N N . ASP A 1 179 ? 19.569 9.529 -0.765 1.00 76.31 179 ASP A N 1
ATOM 1420 C CA . ASP A 1 179 ? 20.783 9.435 0.063 1.00 76.31 179 ASP A CA 1
ATOM 1421 C C . ASP A 1 179 ? 20.972 10.694 0.945 1.00 76.31 179 ASP A C 1
ATOM 1423 O O . ASP A 1 179 ? 21.153 10.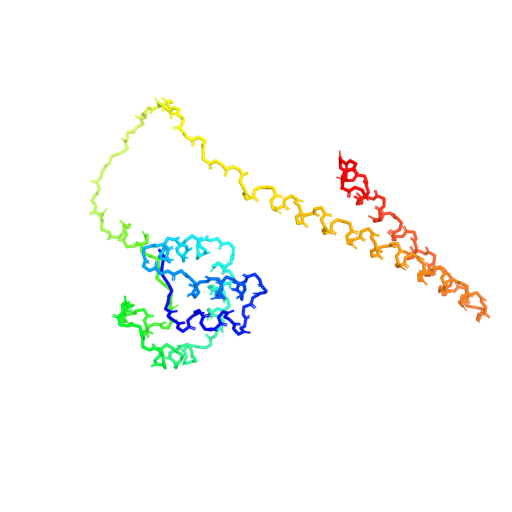574 2.155 1.00 76.31 179 ASP A O 1
ATOM 1427 N N . ASP A 1 180 ? 20.829 11.907 0.394 1.00 72.94 180 ASP A N 1
ATOM 1428 C CA . ASP A 1 180 ? 20.943 13.179 1.140 1.00 72.94 180 ASP A CA 1
ATOM 1429 C C . ASP A 1 180 ? 19.835 13.354 2.200 1.00 72.94 180 ASP A C 1
ATOM 1431 O O . ASP A 1 180 ? 19.996 14.060 3.201 1.00 72.94 180 ASP A O 1
ATOM 1435 N N . GLY A 1 181 ? 18.684 12.707 1.995 1.00 63.97 181 GLY A N 1
ATOM 1436 C CA . GLY A 1 181 ? 17.578 12.682 2.952 1.00 63.97 181 GLY A CA 1
ATOM 1437 C C . GLY A 1 181 ? 17.809 11.757 4.155 1.00 63.97 181 GLY A C 1
ATOM 1438 O O . GLY A 1 181 ? 17.120 11.907 5.171 1.00 63.97 181 GLY A O 1
ATOM 1439 N N . ALA A 1 182 ? 18.758 10.816 4.076 1.00 59.25 182 ALA A N 1
ATOM 1440 C CA . ALA A 1 182 ? 19.070 9.858 5.134 1.00 59.25 182 ALA A CA 1
ATOM 1441 C C . ALA A 1 182 ? 19.978 10.508 6.196 1.00 59.25 182 ALA A C 1
ATOM 1443 O O . ALA A 1 182 ? 21.198 10.408 6.182 1.00 59.25 182 ALA A O 1
ATOM 1444 N N . THR A 1 183 ? 19.374 11.211 7.155 1.00 54.16 183 THR A N 1
ATOM 1445 C CA . THR A 1 183 ? 20.096 12.049 8.133 1.00 54.16 183 THR A CA 1
ATOM 1446 C C . THR A 1 183 ? 20.830 11.269 9.238 1.00 54.16 183 THR A C 1
ATOM 1448 O O . THR A 1 183 ? 21.409 11.879 10.136 1.00 54.16 183 THR A O 1
ATOM 1451 N N . THR A 1 184 ? 20.830 9.935 9.211 1.00 50.47 184 THR A N 1
ATOM 1452 C CA . THR A 1 184 ? 21.551 9.101 10.184 1.00 50.47 184 THR A CA 1
ATOM 1453 C C . THR A 1 184 ? 22.270 7.945 9.503 1.00 50.47 184 THR A C 1
ATOM 1455 O O . THR A 1 184 ? 21.702 7.292 8.639 1.00 50.47 184 THR A O 1
ATOM 1458 N N . ALA A 1 185 ? 23.498 7.646 9.943 1.00 52.19 185 ALA A N 1
ATOM 1459 C CA . ALA A 1 185 ? 24.334 6.551 9.428 1.00 52.19 185 ALA A CA 1
ATOM 1460 C C . ALA A 1 185 ? 23.723 5.148 9.610 1.00 52.19 185 ALA A C 1
ATOM 1462 O O . ALA A 1 185 ? 24.202 4.186 9.025 1.00 52.19 185 ALA A O 1
ATOM 1463 N N . GLU A 1 186 ? 22.668 5.022 10.419 1.00 49.59 186 GLU A N 1
ATOM 1464 C CA . GLU A 1 186 ? 21.875 3.795 10.494 1.00 49.59 186 GLU A CA 1
ATOM 1465 C C . GLU A 1 186 ? 20.905 3.647 9.314 1.00 49.59 186 GLU A C 1
ATOM 1467 O O . GLU A 1 186 ? 20.427 2.537 9.103 1.00 49.59 186 GLU A O 1
ATOM 1472 N N . ASP A 1 187 ? 20.601 4.724 8.575 1.00 46.84 187 ASP A N 1
ATOM 1473 C CA . ASP A 1 187 ? 19.628 4.788 7.475 1.00 46.84 187 ASP A CA 1
ATOM 1474 C C . ASP A 1 187 ? 20.230 4.718 6.065 1.00 46.84 187 ASP A C 1
ATOM 1476 O O . ASP A 1 187 ? 19.492 4.321 5.158 1.00 46.84 187 ASP A O 1
ATOM 1480 N N . ALA A 1 188 ? 21.523 5.026 5.910 1.00 44.69 188 ALA A N 1
ATOM 1481 C CA . ALA A 1 188 ? 22.322 4.738 4.712 1.00 44.69 188 ALA A CA 1
ATOM 1482 C C . ALA A 1 188 ? 22.681 3.239 4.631 1.00 44.69 188 ALA A C 1
ATOM 1484 O O . ALA A 1 188 ? 22.649 2.673 3.515 1.00 44.69 188 ALA A O 1
#

Mean predicted aligned error: 18.71 Å

Foldseek 3Di:
DDFAPLLLVCCCVPNDPVSVVLSVVLVVDDDPRSVVSRVVCLPDPRVVVSQVVQVPDDLVVLLVSRVVDDDVPDDVVCSVRSNRDDDPVVVVVPPDPDDDDDDDDDDDDDDDDDDDDPPVVVVVVVVLVVLVVLLVVLVVLLVVLVVQLVVCVVVVNPVSNVVSVVSNVVSVVVNVVSVVVQPDPVSD

Organism: Phytophthora infestans (NCBI:txid4787)

Secondary structure (DSSP, 8-state):
-EE-HHHHHHHHHHS-HHHHHHHHHHTT--HHHHHHHHHHHHHSHHHHHHHHHHHHS-HHHHHHHHHHS--TTS-HHHHTTT--EE-HHHHHSSS-----------------------HHHHHHHHHHHHHHHHHHHHHHHHHHHHHHHHHHHHTT-HHHHHHHHHHHHHHHHHHHHHHHT--STTT-

Radius of gyration: 26.34 Å; Cα contacts (8 Å, |Δi|>4): 141; chains: 1; bounding box: 58×48×68 Å

Solvent-accessible surface area (backbone atoms only — not comparable to full-atom values): 10917 Å² total; 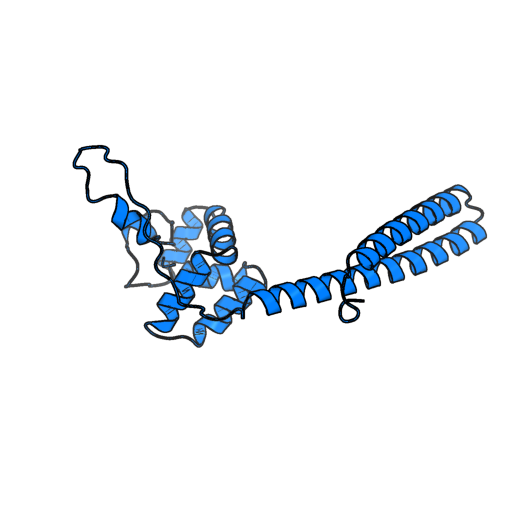per-residue (Å²): 73,49,68,38,64,39,55,52,53,49,30,51,76,74,39,54,76,71,41,27,49,48,50,57,58,47,74,78,44,61,73,68,61,30,53,54,49,51,26,53,46,49,72,36,72,63,26,51,51,48,51,53,59,59,66,71,50,54,61,68,58,40,34,52,43,44,71,73,39,90,52,92,89,54,65,61,78,40,46,81,66,41,58,47,59,47,59,63,68,63,63,64,73,74,71,73,95,72,91,82,82,91,77,87,86,77,93,77,92,82,84,86,80,94,79,76,87,62,67,60,57,54,52,50,53,52,49,37,52,49,50,44,52,50,42,52,48,31,53,52,51,33,54,52,25,54,51,40,28,54,52,20,52,76,69,69,32,65,68,48,26,50,54,24,50,54,52,31,54,54,30,50,54,54,32,52,54,57,54,74,65,41,88,42,88,91,44,109

Nearest PDB structures (foldseek):
  6cnn-assembly1_A  TM=3.364E-01  e=7.085E+00  Homo sapiens